Protein AF-A0A4R5LKB2-F1 (afdb_monomer_lite)

Organism: NCBI:txid2546446

Radius of gyration: 21.68 Å; chains: 1; bounding box: 57×53×70 Å

pLDDT: mean 72.63, std 25.46, range [22.67, 97.81]

Sequence (206 aa):
MPPITDRHLSRATGSRMFGGTKRGSWRVPGSDQRGAGSVVPLFFGNAILADEPAFAETYLGSHPLAKAFLTAHKPFPRSDASLPYFGVDTFSFIDSRGDVTYARYQILPVGGEHYFADADAAKKSPDYLQSEIRQRVSHTPVRFRLVLQIAQPGDKLDDPSVALSSALRTVELGTIAITKAVADNEAAQRRLLFLPNANSPSRWRA

Secondary structure (DSSP, 8-state):
-----------------------------EESS-SSS------S-THHHHH-HHHHHHHHHH-HHHHHHHSS--PPBS-GGG--EEE-S-EEEE-TT--EEEEEEEEEETT---B--HHHHTTS-TTHHHHHHHHHHHHS-EEEEEEEEEPPTT--SS-TTSPPS-SS-EEEEEEEEE----S-HHHHHHH----TT-PPP-----

Foldseek 3Di:
DDDDDDDDDDDDDDDDDDDDDDDDDDFFDWDLDALPAFDDPPPDDPVVCVVCVVCVVVVCVVCVRVVRRVPPDDFAFPEPLQGKIWGLAWDWDQDPVRDIWIWIKIWHWPVHHGGDDPVVVVVADPCRRVVVHQVVLQVDKRKTWIKIDTADPPDDRPGSRHHRPDPPRMDTPGMDIDNHDDPDPPVVVVVDDHDNPSDDPPPPPD

Structure (mmCIF, N/CA/C/O backbone):
data_AF-A0A4R5LKB2-F1
#
_entry.id   AF-A0A4R5LKB2-F1
#
loop_
_atom_site.group_PDB
_atom_site.id
_atom_site.type_symbol
_atom_site.label_atom_id
_atom_site.label_alt_id
_atom_site.label_comp_id
_atom_site.label_asym_id
_atom_site.label_entity_id
_atom_site.label_seq_id
_atom_site.pdbx_PDB_ins_code
_atom_site.Cartn_x
_atom_site.Cartn_y
_atom_site.Cartn_z
_atom_site.occupancy
_atom_site.B_iso_or_equiv
_atom_site.auth_seq_id
_atom_site.auth_comp_id
_atom_site.auth_asym_id
_atom_site.auth_atom_id
_atom_site.pdbx_PDB_model_num
ATOM 1 N N . MET A 1 1 ? -28.062 -18.678 46.452 1.00 23.50 1 MET A N 1
ATOM 2 C CA . MET A 1 1 ? -26.713 -19.213 46.169 1.00 23.50 1 MET A CA 1
ATOM 3 C C . MET A 1 1 ? -26.788 -20.075 44.905 1.00 23.50 1 MET A C 1
ATOM 5 O O . MET A 1 1 ? -27.712 -20.877 44.840 1.00 23.50 1 MET A O 1
ATOM 9 N N . PRO A 1 2 ? -25.918 -19.828 43.903 1.00 45.06 2 PRO A N 1
ATOM 10 C CA . PRO A 1 2 ? -25.815 -20.528 42.595 1.00 45.06 2 PRO A CA 1
ATOM 11 C C . PRO A 1 2 ? -24.964 -21.829 42.753 1.00 45.06 2 PRO A C 1
ATOM 13 O O . PRO A 1 2 ? -24.762 -22.168 43.923 1.00 45.06 2 PRO A O 1
ATOM 16 N N . PRO A 1 3 ? -24.394 -22.544 41.730 1.00 35.94 3 PRO A N 1
ATOM 17 C CA . PRO A 1 3 ? -24.259 -22.331 40.254 1.00 35.94 3 PRO A CA 1
ATOM 18 C C . PRO A 1 3 ? -24.535 -23.588 39.356 1.00 35.94 3 PRO A C 1
ATOM 20 O O . PRO A 1 3 ? -24.756 -24.671 39.880 1.00 35.94 3 PRO A O 1
ATOM 23 N N . ILE A 1 4 ? -24.804 -23.501 38.033 1.00 29.05 4 ILE A N 1
ATOM 24 C CA . ILE A 1 4 ? -23.994 -23.302 36.781 1.00 29.05 4 ILE A CA 1
ATOM 25 C C . ILE A 1 4 ? -23.022 -24.444 36.401 1.00 29.05 4 ILE A C 1
ATOM 27 O O . ILE A 1 4 ? -22.104 -24.734 37.159 1.00 29.05 4 ILE A O 1
ATOM 31 N N . THR A 1 5 ? -23.182 -24.994 35.178 1.00 28.30 5 THR A N 1
ATOM 32 C CA . THR A 1 5 ? -22.187 -25.265 34.085 1.00 28.30 5 THR A CA 1
ATOM 33 C C . THR A 1 5 ? -22.815 -26.253 33.078 1.00 28.30 5 THR A C 1
ATOM 35 O O . THR A 1 5 ? -23.646 -27.059 33.472 1.00 28.30 5 THR A O 1
ATOM 38 N N . ASP A 1 6 ? -22.549 -26.322 31.774 1.00 26.47 6 ASP A N 1
ATOM 39 C CA . ASP A 1 6 ? -21.903 -25.507 30.737 1.00 26.47 6 ASP A CA 1
ATOM 40 C C . ASP A 1 6 ? -22.394 -26.120 29.394 1.00 26.47 6 ASP A C 1
ATOM 42 O O . ASP A 1 6 ? -22.643 -27.328 29.325 1.00 26.47 6 ASP A O 1
ATOM 46 N N . ARG A 1 7 ? -22.605 -25.326 28.337 1.00 25.67 7 ARG A N 1
ATOM 47 C CA . ARG A 1 7 ? -23.166 -25.793 27.051 1.00 25.67 7 ARG A CA 1
ATOM 48 C C . ARG A 1 7 ? -22.130 -25.583 25.949 1.00 25.67 7 ARG A C 1
ATOM 50 O O . ARG A 1 7 ? -22.005 -24.493 25.398 1.00 25.67 7 ARG A O 1
ATOM 57 N N . HIS A 1 8 ? -21.420 -26.653 25.601 1.00 25.45 8 HIS A N 1
ATOM 58 C CA . HIS A 1 8 ? -20.526 -26.678 24.448 1.00 25.45 8 HIS A CA 1
ATOM 59 C C . HIS A 1 8 ? -21.305 -26.649 23.123 1.00 25.45 8 HIS A C 1
ATOM 61 O O . HIS A 1 8 ? -22.187 -27.467 22.860 1.00 25.45 8 HIS A O 1
ATOM 67 N N . LEU A 1 9 ? -20.918 -25.687 22.287 1.00 25.53 9 LEU A N 1
ATOM 68 C CA . LEU A 1 9 ? -21.281 -25.504 20.886 1.00 25.53 9 LEU A CA 1
ATOM 69 C C . LEU A 1 9 ? -20.637 -26.579 19.996 1.00 25.53 9 LEU A C 1
ATOM 71 O O . LEU A 1 9 ? -19.430 -26.804 20.068 1.00 25.53 9 LEU A O 1
ATOM 75 N N . SER A 1 10 ? -21.414 -27.169 19.084 1.00 22.67 10 SER A N 1
ATOM 76 C CA . SER A 1 10 ? -20.888 -27.816 17.877 1.00 22.67 10 SER A CA 1
ATOM 77 C C . SER A 1 10 ? -21.911 -27.791 16.735 1.00 22.67 10 SER A C 1
ATOM 79 O O . SER A 1 10 ? -23.066 -28.160 16.924 1.00 22.67 10 SER A O 1
ATOM 81 N N . ARG A 1 11 ? -21.411 -27.411 15.549 1.00 23.38 11 ARG A N 1
ATOM 82 C CA . ARG A 1 11 ? -21.939 -27.607 14.180 1.00 23.38 11 ARG A CA 1
ATOM 83 C C . ARG A 1 11 ? -23.208 -26.867 13.721 1.00 23.38 11 ARG A C 1
ATOM 85 O O . ARG A 1 11 ? -24.324 -27.247 14.038 1.00 23.38 11 ARG A O 1
ATOM 92 N N . ALA A 1 12 ? -23.000 -25.973 12.751 1.00 24.41 12 ALA A N 1
ATOM 93 C CA . ALA A 1 12 ? -23.767 -25.880 11.498 1.00 24.41 12 ALA A CA 1
ATOM 94 C C . ALA A 1 12 ? -22.862 -25.161 10.471 1.00 24.41 12 ALA A C 1
ATOM 96 O O . ALA A 1 12 ? -22.433 -24.040 10.710 1.00 24.41 12 ALA A O 1
ATOM 97 N N . THR A 1 13 ? -22.243 -25.851 9.512 1.00 23.73 13 THR A N 1
ATOM 98 C CA . THR A 1 13 ? -22.765 -26.249 8.188 1.00 23.73 13 THR A CA 1
ATOM 99 C C . THR A 1 13 ? -23.248 -25.071 7.332 1.00 23.73 13 THR A C 1
ATOM 101 O O . THR A 1 13 ? -24.282 -24.475 7.601 1.00 23.73 13 THR A O 1
ATOM 104 N N . GLY A 1 14 ? -22.458 -24.804 6.284 1.00 25.80 14 GLY A N 1
ATOM 105 C CA . GLY A 1 14 ? -22.727 -24.092 5.030 1.00 25.80 14 GLY A CA 1
ATOM 106 C C . GLY A 1 14 ? -23.989 -23.239 4.885 1.00 25.80 14 GLY A C 1
ATOM 107 O O . GLY A 1 14 ? -25.105 -23.746 4.853 1.00 25.80 14 GLY A O 1
ATOM 108 N N . SER A 1 15 ? -23.791 -21.957 4.579 1.00 25.56 15 SER A N 1
ATOM 109 C CA . SER A 1 15 ? -24.786 -21.161 3.860 1.00 25.56 15 SER A CA 1
ATOM 110 C C . SER A 1 15 ? -24.137 -20.395 2.714 1.00 25.56 15 SER A C 1
ATOM 112 O O . SER A 1 15 ? -23.317 -19.498 2.883 1.00 25.56 15 SER A O 1
ATOM 114 N N . ARG A 1 16 ? -24.521 -20.830 1.517 1.00 25.66 16 ARG A N 1
ATOM 115 C CA . ARG A 1 16 ? -24.311 -20.206 0.217 1.00 25.66 16 ARG A CA 1
ATOM 116 C C . ARG A 1 16 ? -25.184 -18.945 0.170 1.00 25.66 16 ARG A C 1
ATOM 118 O O . ARG A 1 16 ? -26.396 -19.078 0.077 1.00 25.66 16 ARG A O 1
ATOM 125 N N . MET A 1 17 ? -24.602 -17.747 0.212 1.00 22.84 17 MET A N 1
ATOM 126 C CA . MET A 1 17 ? -25.328 -16.495 -0.056 1.00 22.84 17 MET A CA 1
ATOM 127 C C . MET A 1 17 ? -24.443 -15.487 -0.794 1.00 22.84 17 MET A C 1
ATOM 129 O O . MET A 1 17 ? -23.858 -14.598 -0.196 1.00 22.84 17 MET A O 1
ATOM 133 N N . PHE A 1 18 ? -24.368 -15.624 -2.119 1.00 26.00 18 PHE A N 1
ATOM 134 C CA . PHE A 1 18 ? -23.995 -14.529 -3.018 1.00 26.00 18 PHE A CA 1
ATOM 135 C C . PHE A 1 18 ? -24.846 -14.633 -4.287 1.00 26.00 18 PHE A C 1
ATOM 137 O O . PHE A 1 18 ? -24.472 -15.268 -5.268 1.00 26.00 18 PHE A O 1
ATOM 144 N N . GLY A 1 19 ? -26.034 -14.033 -4.234 1.00 24.58 19 GLY A N 1
ATOM 145 C CA . GLY A 1 19 ? -26.892 -13.775 -5.385 1.00 24.58 19 GLY A CA 1
ATOM 146 C C . GLY A 1 19 ? -27.328 -12.317 -5.330 1.00 24.58 19 GLY A C 1
ATOM 147 O O . GLY A 1 19 ? -28.193 -11.966 -4.539 1.00 24.58 19 GLY A O 1
ATOM 148 N N . GLY A 1 20 ? -26.684 -11.456 -6.119 1.00 23.72 20 GLY A N 1
ATOM 149 C CA . GLY A 1 20 ? -26.976 -10.023 -6.131 1.00 23.72 20 GLY A CA 1
ATOM 150 C C . GLY A 1 20 ? -26.013 -9.240 -7.016 1.00 23.72 20 GLY A C 1
ATOM 151 O O . GLY A 1 20 ? -25.037 -8.665 -6.547 1.00 23.72 20 GLY A O 1
ATOM 152 N N . THR A 1 21 ? -26.271 -9.222 -8.322 1.00 29.09 21 THR A N 1
ATOM 153 C CA . THR A 1 21 ? -25.485 -8.468 -9.304 1.00 29.09 21 THR A CA 1
ATOM 154 C C . THR A 1 21 ? -25.940 -7.006 -9.328 1.00 29.09 21 THR A C 1
ATOM 156 O O . THR A 1 21 ? -26.766 -6.617 -10.149 1.00 29.09 21 THR A O 1
ATOM 159 N N . LYS A 1 22 ? -25.395 -6.161 -8.446 1.00 25.02 22 LYS A N 1
ATOM 160 C CA . LYS A 1 22 ? -25.391 -4.700 -8.649 1.00 25.02 22 LYS A CA 1
ATOM 161 C C . LYS A 1 22 ? -23.988 -4.153 -8.402 1.00 25.02 22 LYS A C 1
ATOM 163 O O . LYS A 1 22 ? -23.529 -4.052 -7.272 1.00 25.02 22 LYS A O 1
ATOM 168 N N . ARG A 1 23 ? -23.293 -3.834 -9.499 1.00 30.88 23 ARG A N 1
ATOM 169 C CA . ARG A 1 23 ? -21.951 -3.239 -9.501 1.00 30.88 23 ARG A CA 1
ATOM 170 C C . ARG A 1 23 ? -22.049 -1.752 -9.154 1.00 30.88 23 ARG A C 1
ATOM 172 O O . ARG A 1 23 ? -22.320 -0.940 -10.030 1.00 30.88 23 ARG A O 1
ATOM 179 N N . GLY A 1 24 ? -21.834 -1.408 -7.888 1.00 33.53 24 GLY A N 1
ATOM 180 C CA . GLY A 1 24 ? -21.361 -0.074 -7.508 1.00 33.53 24 GLY A CA 1
ATOM 181 C C . GLY A 1 24 ? -19.839 -0.014 -7.661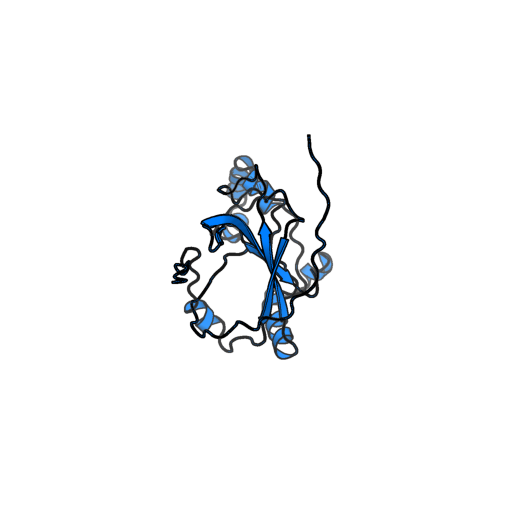 1.00 33.53 24 GLY A C 1
ATOM 182 O O . GLY A 1 24 ? -19.160 -1.002 -7.384 1.00 33.53 24 GLY A O 1
ATOM 183 N N . SER A 1 25 ? -19.288 1.108 -8.129 1.00 35.62 25 SER A N 1
ATOM 184 C CA . SER A 1 25 ? -17.835 1.310 -8.147 1.00 35.62 25 SER A CA 1
ATOM 185 C C . SER A 1 25 ? -17.367 1.745 -6.760 1.00 35.62 25 SER A C 1
ATOM 187 O O . SER A 1 25 ? -17.737 2.828 -6.313 1.00 35.62 25 SER A O 1
ATOM 189 N N . TRP A 1 26 ? -16.561 0.918 -6.100 1.00 35.44 26 TRP A N 1
ATOM 190 C CA . TRP A 1 26 ? -15.880 1.252 -4.847 1.00 35.44 26 TRP A CA 1
ATOM 191 C C . TRP A 1 26 ? -14.415 1.590 -5.136 1.00 35.44 26 TRP A C 1
ATOM 193 O O . TRP A 1 26 ? -13.798 0.975 -6.009 1.00 35.44 26 TRP A O 1
ATOM 203 N N . ARG A 1 27 ? -13.870 2.594 -4.447 1.00 49.03 27 ARG A N 1
ATOM 204 C CA . ARG A 1 27 ? -12.538 3.156 -4.700 1.00 49.03 27 ARG A CA 1
ATOM 205 C C . ARG A 1 27 ? -11.845 3.413 -3.361 1.00 49.03 27 ARG A C 1
ATOM 207 O O . ARG A 1 27 ? -12.408 4.110 -2.531 1.00 49.03 27 ARG A O 1
ATOM 214 N N . VAL A 1 28 ? -10.652 2.853 -3.152 1.00 40.44 28 VAL A N 1
ATOM 215 C CA . VAL A 1 28 ? -9.862 3.027 -1.917 1.00 40.44 28 VAL A CA 1
ATOM 216 C C . VAL A 1 28 ? -8.538 3.712 -2.265 1.00 40.44 28 VAL A C 1
ATOM 218 O O . VAL A 1 28 ? -7.766 3.121 -3.023 1.00 40.44 28 VAL A O 1
ATOM 221 N N . PRO A 1 29 ? -8.293 4.966 -1.830 1.00 45.97 29 PRO A N 1
ATOM 222 C CA . PRO A 1 29 ? -7.002 5.611 -2.045 1.00 45.97 29 PRO A CA 1
ATOM 223 C C . PRO A 1 29 ? -5.960 4.854 -1.229 1.00 45.97 29 PRO A C 1
ATOM 225 O O . PRO A 1 29 ? -6.218 4.523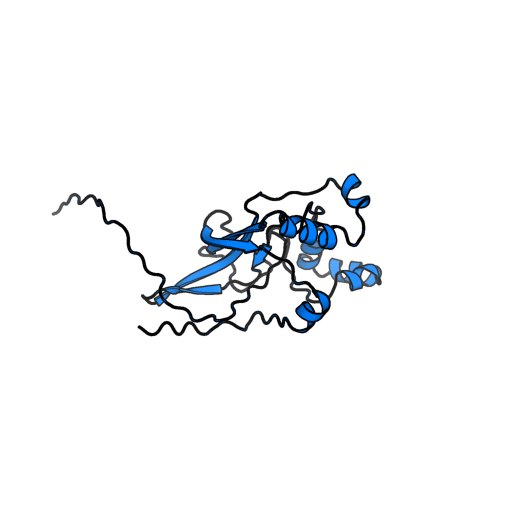 -0.072 1.00 45.97 29 PRO A O 1
ATOM 228 N N . GLY A 1 30 ? -4.803 4.564 -1.817 1.00 39.38 30 GLY A N 1
ATOM 229 C CA . GLY A 1 30 ? -3.748 3.834 -1.127 1.00 39.38 30 GLY A CA 1
ATOM 230 C C . GLY A 1 30 ? -2.361 4.356 -1.465 1.00 39.38 30 GLY A C 1
ATOM 231 O O . GLY A 1 30 ? -2.129 4.820 -2.579 1.00 39.38 30 GLY A O 1
ATOM 232 N N . SER A 1 31 ? -1.452 4.280 -0.499 1.00 48.97 31 SER A N 1
ATOM 233 C CA . SER A 1 31 ? -0.014 4.490 -0.681 1.00 48.97 31 SER A CA 1
ATOM 234 C C . SER A 1 31 ? 0.712 3.151 -0.609 1.00 48.97 31 SER A C 1
ATOM 236 O O . SER A 1 31 ? 0.225 2.221 0.021 1.00 48.97 31 SER A O 1
ATOM 238 N N . ASP A 1 32 ? 1.889 3.031 -1.211 1.00 52.56 32 ASP A N 1
ATOM 239 C CA . ASP A 1 32 ? 2.736 1.842 -1.047 1.00 52.56 32 ASP A CA 1
ATOM 240 C C . ASP A 1 32 ? 3.519 1.830 0.287 1.00 52.56 32 ASP A C 1
ATOM 242 O O . ASP A 1 32 ? 4.267 0.902 0.588 1.00 52.56 32 ASP A O 1
ATOM 246 N N . GLN A 1 33 ? 3.331 2.858 1.120 1.00 49.78 33 GLN A N 1
ATOM 247 C CA . GLN A 1 33 ? 4.071 3.071 2.360 1.00 49.78 33 GLN A CA 1
ATOM 248 C C . GLN A 1 33 ? 3.287 2.552 3.570 1.00 49.78 33 GLN A C 1
ATOM 250 O O . GLN A 1 33 ? 2.174 2.999 3.854 1.00 49.78 33 GLN A O 1
ATOM 255 N N . ARG A 1 34 ? 3.897 1.644 4.339 1.00 51.53 34 ARG A N 1
ATOM 256 C CA . ARG A 1 34 ? 3.394 1.235 5.659 1.00 51.53 34 ARG A CA 1
ATOM 257 C C . ARG A 1 34 ? 3.613 2.398 6.628 1.00 51.53 34 ARG A C 1
ATOM 259 O O . ARG A 1 34 ? 4.709 2.939 6.668 1.00 51.53 34 ARG A O 1
ATOM 266 N N . GLY A 1 35 ? 2.610 2.757 7.430 1.00 49.28 35 GLY A N 1
ATOM 267 C CA . GLY A 1 35 ? 2.585 3.975 8.263 1.00 49.28 35 GLY A CA 1
ATOM 268 C C . GLY A 1 35 ? 3.649 4.149 9.369 1.00 49.28 35 GLY A C 1
ATOM 269 O O . GLY A 1 35 ? 3.432 4.918 10.299 1.00 49.28 35 GLY A O 1
ATOM 270 N N . ALA A 1 36 ? 4.808 3.499 9.305 1.00 31.97 36 ALA A N 1
ATOM 271 C CA . ALA A 1 36 ? 5.963 3.846 10.127 1.00 31.97 36 ALA A CA 1
ATOM 272 C C . ALA A 1 36 ? 6.779 4.945 9.422 1.00 31.97 36 ALA A C 1
ATOM 274 O O . ALA A 1 36 ? 7.829 4.687 8.842 1.00 31.97 36 ALA A O 1
ATOM 275 N N . GLY A 1 37 ? 6.241 6.166 9.447 1.00 31.98 37 GLY A N 1
ATOM 276 C CA . GLY A 1 37 ? 6.837 7.348 8.826 1.00 31.98 37 GLY A CA 1
ATOM 277 C C . GLY A 1 37 ? 5.803 8.131 8.031 1.00 31.98 37 GLY A C 1
ATOM 278 O O . GLY A 1 37 ? 5.818 8.081 6.815 1.00 31.98 37 GLY A O 1
ATOM 279 N N . SER A 1 38 ? 4.904 8.822 8.736 1.00 34.91 38 SER A N 1
ATOM 280 C CA . SER A 1 38 ? 4.152 9.993 8.268 1.00 34.91 38 SER A CA 1
ATOM 281 C C . SER A 1 38 ? 3.499 9.908 6.883 1.00 34.91 38 SER A C 1
ATOM 283 O O . SER A 1 38 ? 4.104 10.292 5.897 1.00 34.91 38 SER A O 1
ATOM 285 N N . VAL A 1 39 ? 2.214 9.574 6.770 1.00 35.19 39 VAL A N 1
ATOM 286 C CA . VAL A 1 39 ? 1.484 9.959 5.549 1.00 35.19 39 VAL A CA 1
ATOM 287 C C . VAL A 1 39 ? 1.169 11.450 5.635 1.00 35.19 39 VAL A C 1
ATOM 289 O O . VAL A 1 39 ? 0.232 11.857 6.315 1.00 35.19 39 VAL A O 1
ATOM 292 N N . VAL A 1 40 ? 1.956 12.281 4.956 1.00 28.53 40 VAL A N 1
ATOM 293 C CA . VAL A 1 40 ? 1.462 13.594 4.537 1.00 28.53 40 VAL A CA 1
ATOM 294 C C . VAL A 1 40 ? 0.716 13.359 3.225 1.00 28.53 40 VAL A C 1
ATOM 296 O O . VAL A 1 40 ? 1.327 12.834 2.291 1.00 28.53 40 VAL A O 1
ATOM 299 N N . PRO A 1 41 ? -0.571 13.723 3.094 1.00 30.31 41 PRO A N 1
ATOM 300 C CA . PRO A 1 41 ? -1.230 13.748 1.800 1.00 30.31 41 PRO A CA 1
ATOM 301 C C . PRO A 1 41 ? -0.692 14.953 1.019 1.00 30.31 41 PRO A C 1
ATOM 303 O O . PRO A 1 41 ? -1.372 15.957 0.837 1.00 30.31 41 PRO A O 1
ATOM 306 N N . LEU A 1 42 ? 0.558 14.883 0.562 1.00 28.27 42 LEU A N 1
ATOM 307 C CA . LEU A 1 42 ? 1.025 15.748 -0.509 1.00 28.27 42 LEU A CA 1
ATOM 308 C C . LEU A 1 42 ? 0.528 15.127 -1.812 1.00 28.27 42 LEU A C 1
ATOM 310 O O . LEU A 1 42 ? 1.209 14.342 -2.461 1.00 28.27 42 LEU A O 1
ATOM 314 N N . PHE A 1 43 ? -0.677 15.527 -2.215 1.00 30.59 43 PHE A N 1
ATOM 315 C CA . PHE A 1 43 ? -1.166 15.401 -3.593 1.00 30.59 43 PHE A CA 1
ATOM 316 C C . PHE A 1 43 ? -0.387 16.300 -4.586 1.00 30.59 43 PHE A C 1
ATOM 318 O O . PHE A 1 43 ? -0.859 16.575 -5.684 1.00 30.59 43 PHE A O 1
ATOM 325 N N . PHE A 1 44 ? 0.824 16.736 -4.232 1.00 25.77 44 PHE A N 1
ATOM 326 C CA . PHE A 1 44 ? 1.723 17.520 -5.069 1.00 25.77 44 PHE A CA 1
ATOM 327 C C . PHE A 1 44 ? 3.108 16.874 -5.063 1.00 25.77 44 PHE A C 1
ATOM 329 O O . PHE A 1 44 ? 3.604 16.429 -4.031 1.00 25.77 44 PHE A O 1
ATOM 336 N N . GLY A 1 45 ? 3.666 16.739 -6.263 1.00 30.89 45 GLY A N 1
ATOM 337 C CA . GLY A 1 45 ? 4.693 15.766 -6.602 1.00 30.89 45 GLY A CA 1
ATOM 338 C C . GLY A 1 45 ? 6.021 15.899 -5.860 1.00 30.89 45 GLY A C 1
ATOM 339 O O . GLY A 1 45 ? 6.503 16.996 -5.590 1.00 30.89 45 GLY A O 1
ATOM 340 N N . ASN A 1 46 ? 6.686 14.750 -5.709 1.00 37.91 46 ASN A N 1
ATOM 341 C CA . ASN A 1 46 ? 8.124 14.640 -5.431 1.00 37.91 46 ASN A CA 1
ATOM 342 C C . ASN A 1 46 ? 9.000 15.501 -6.372 1.00 37.91 46 ASN A C 1
ATOM 344 O O . ASN A 1 46 ? 10.150 15.767 -6.045 1.00 37.91 46 ASN A O 1
ATOM 348 N N . ALA A 1 47 ? 8.469 15.942 -7.518 1.00 40.16 47 ALA A N 1
ATOM 349 C CA . ALA A 1 47 ? 9.159 16.802 -8.475 1.00 40.16 47 ALA A CA 1
ATOM 350 C C . ALA A 1 47 ? 9.443 18.222 -7.941 1.00 40.16 47 ALA A C 1
ATOM 352 O O . ALA A 1 47 ? 10.492 18.770 -8.246 1.00 40.16 47 ALA A O 1
ATOM 353 N N . ILE A 1 48 ? 8.581 18.798 -7.087 1.00 39.12 48 ILE A N 1
ATOM 354 C CA . ILE A 1 48 ? 8.767 20.188 -6.611 1.00 39.12 48 ILE A CA 1
ATOM 355 C C . ILE A 1 48 ? 10.000 20.316 -5.699 1.00 39.12 48 ILE A C 1
ATOM 357 O O . ILE A 1 48 ? 10.671 21.341 -5.699 1.00 39.12 48 ILE A O 1
ATOM 361 N N . LEU A 1 49 ? 10.328 19.270 -4.933 1.00 44.19 49 LEU A N 1
ATOM 362 C CA . LEU A 1 49 ? 11.469 19.293 -4.008 1.00 44.19 49 LEU A CA 1
ATOM 363 C C . LEU A 1 49 ? 12.817 19.055 -4.704 1.00 44.19 49 LEU A C 1
ATOM 365 O O . LEU A 1 49 ? 13.847 19.430 -4.152 1.00 44.19 49 LEU A O 1
ATOM 369 N N . ALA A 1 50 ? 12.817 18.419 -5.879 1.00 50.12 50 ALA A N 1
ATOM 370 C CA . ALA A 1 50 ? 14.032 18.156 -6.648 1.00 50.12 50 ALA A CA 1
ATOM 371 C C . ALA A 1 50 ? 14.517 19.402 -7.407 1.00 50.12 50 ALA A C 1
ATOM 373 O O . ALA A 1 50 ? 15.724 19.594 -7.543 1.00 50.12 50 ALA A O 1
ATOM 374 N N . ASP A 1 51 ? 13.584 20.251 -7.844 1.00 57.16 51 ASP A N 1
ATOM 375 C CA . ASP A 1 51 ? 13.888 21.451 -8.629 1.00 57.16 51 ASP A CA 1
ATOM 376 C C . ASP A 1 51 ? 14.249 22.670 -7.750 1.00 57.16 51 ASP A C 1
ATOM 378 O O . ASP A 1 51 ? 14.901 23.592 -8.230 1.00 57.16 51 ASP A O 1
ATOM 382 N N . GLU A 1 52 ? 13.892 22.665 -6.455 1.00 62.88 52 GLU A N 1
ATOM 383 C CA . GLU A 1 52 ? 14.106 23.789 -5.521 1.00 62.88 52 GLU A CA 1
ATOM 384 C C . GLU A 1 52 ? 14.665 23.328 -4.150 1.00 62.88 52 GLU A C 1
ATOM 386 O O . GLU A 1 52 ? 13.957 23.325 -3.132 1.00 62.88 52 GLU A O 1
ATOM 391 N N . PRO A 1 53 ? 15.954 22.940 -4.071 1.00 66.25 53 PRO A N 1
ATOM 392 C CA . PRO A 1 53 ? 16.544 22.325 -2.875 1.00 66.25 53 PRO A CA 1
ATOM 393 C C . PRO A 1 53 ? 16.517 23.233 -1.631 1.00 66.25 53 PRO A C 1
ATOM 395 O O . PRO A 1 53 ? 16.314 22.751 -0.517 1.00 66.25 53 PRO A O 1
ATOM 398 N N . ALA A 1 54 ? 16.632 24.555 -1.802 1.00 69.12 54 ALA A N 1
ATOM 399 C CA . ALA A 1 54 ? 16.571 25.514 -0.693 1.00 69.12 54 ALA A CA 1
ATOM 400 C C . ALA A 1 54 ? 15.165 25.615 -0.063 1.00 69.12 54 ALA A C 1
ATOM 402 O O . ALA A 1 54 ? 15.020 25.765 1.157 1.00 69.12 54 ALA A O 1
ATOM 403 N N . PHE A 1 55 ? 14.115 25.498 -0.884 1.00 69.62 55 PHE A N 1
ATOM 404 C CA . PHE A 1 55 ? 12.737 25.427 -0.402 1.00 69.62 55 PHE A CA 1
ATOM 405 C C . PHE A 1 55 ? 12.493 24.107 0.334 1.00 69.62 55 PHE A C 1
ATOM 407 O O . PHE A 1 55 ? 11.909 24.109 1.420 1.00 69.62 55 PHE A O 1
ATOM 414 N N . ALA A 1 56 ? 13.002 22.997 -0.210 1.00 71.06 56 ALA A N 1
ATOM 415 C CA . ALA A 1 56 ? 12.904 21.688 0.420 1.00 71.06 56 ALA A CA 1
ATOM 416 C C . ALA A 1 56 ? 13.542 21.671 1.820 1.00 71.06 56 ALA A C 1
ATOM 418 O O . ALA A 1 56 ? 12.905 21.227 2.774 1.00 71.06 56 ALA A O 1
ATOM 419 N N . GLU A 1 57 ? 14.754 22.207 1.983 1.00 73.50 57 GLU A N 1
ATOM 420 C CA . GLU A 1 57 ? 15.432 22.263 3.286 1.00 73.50 57 GLU A CA 1
ATOM 421 C C . GLU A 1 57 ? 14.676 23.117 4.314 1.00 73.50 57 GLU A C 1
ATOM 423 O O . GLU A 1 57 ? 14.448 22.677 5.445 1.00 73.50 57 GLU A O 1
ATOM 428 N N . THR A 1 58 ? 14.220 24.307 3.914 1.00 81.38 58 THR A N 1
ATOM 429 C CA . THR A 1 58 ? 13.465 25.222 4.789 1.00 81.38 58 THR A CA 1
ATOM 430 C C . THR A 1 58 ? 12.123 24.615 5.215 1.00 81.38 58 THR A C 1
ATOM 432 O O . THR A 1 58 ? 11.737 24.666 6.390 1.00 81.38 58 THR A O 1
ATOM 435 N N . TYR A 1 59 ? 11.414 23.990 4.274 1.00 79.75 59 TYR A N 1
ATOM 436 C CA . TYR A 1 59 ? 10.144 23.320 4.536 1.00 79.75 59 TYR A CA 1
ATOM 437 C C . TYR A 1 59 ? 10.333 22.122 5.474 1.00 79.75 59 TYR A C 1
ATOM 439 O O . TYR A 1 59 ? 9.638 22.006 6.485 1.00 79.75 59 TYR A O 1
ATOM 447 N N . LEU A 1 60 ? 11.327 21.267 5.215 1.00 82.31 60 LEU A N 1
ATOM 448 C CA . LEU A 1 60 ? 11.600 20.097 6.052 1.00 82.31 60 LEU A CA 1
ATOM 449 C C . LEU A 1 60 ? 12.127 20.461 7.447 1.00 82.31 60 LEU A C 1
ATOM 451 O O . LEU A 1 60 ? 11.895 19.708 8.394 1.00 82.31 60 LEU A O 1
ATOM 455 N N . GLY A 1 61 ? 12.799 21.606 7.599 1.00 82.12 61 GLY A N 1
ATOM 456 C CA . GLY A 1 61 ? 13.236 22.124 8.898 1.00 82.12 61 GLY A CA 1
ATOM 457 C C . GLY A 1 61 ? 12.079 22.503 9.830 1.00 82.12 61 GLY A C 1
ATOM 458 O O . GLY A 1 61 ? 12.206 22.373 11.045 1.00 82.12 61 GLY A O 1
ATOM 459 N N . SER A 1 62 ? 10.938 22.912 9.269 1.00 84.62 62 SER A N 1
ATOM 460 C CA . SER A 1 62 ? 9.742 23.333 10.016 1.00 84.62 62 SER A CA 1
ATOM 461 C C . SER A 1 62 ? 8.630 22.272 10.076 1.00 84.62 62 SER A C 1
ATOM 463 O O . SER A 1 62 ? 7.709 22.408 10.879 1.00 84.62 62 SER A O 1
ATOM 465 N N . HIS A 1 63 ? 8.722 21.192 9.288 1.00 83.44 63 HIS A N 1
ATOM 466 C CA . HIS A 1 63 ? 7.691 20.149 9.178 1.00 83.44 63 HIS A CA 1
ATOM 467 C C . HIS A 1 63 ? 8.257 18.755 9.515 1.00 83.44 63 HIS A C 1
ATOM 469 O O . HIS A 1 63 ? 8.551 17.965 8.611 1.00 83.44 63 HIS A O 1
ATOM 475 N N . PRO A 1 64 ? 8.389 18.396 10.808 1.00 83.19 64 PRO A N 1
ATOM 476 C CA . PRO A 1 64 ? 9.037 17.149 11.228 1.00 83.19 64 PRO A CA 1
ATOM 477 C C . PRO A 1 64 ? 8.333 15.8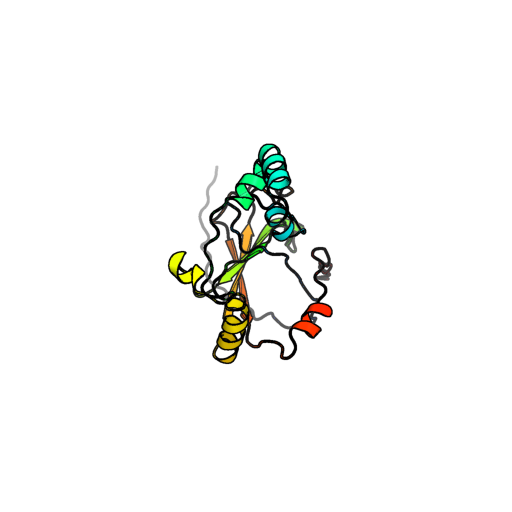87 10.707 1.00 83.19 64 PRO A C 1
ATOM 479 O O . PRO A 1 64 ? 9.000 14.907 10.376 1.00 83.19 64 PRO A O 1
ATOM 482 N N . LEU A 1 65 ? 7.002 15.917 10.567 1.00 76.81 65 LEU A N 1
ATOM 483 C CA . LEU A 1 65 ? 6.247 14.809 9.975 1.00 76.81 65 LEU A CA 1
ATOM 484 C C . LEU A 1 65 ? 6.574 14.635 8.487 1.00 76.81 65 LEU A C 1
ATOM 486 O O . LEU A 1 65 ? 6.876 13.521 8.063 1.00 76.81 65 LEU A O 1
ATOM 490 N N . ALA A 1 66 ? 6.592 15.723 7.712 1.00 77.69 66 ALA A N 1
ATOM 491 C CA . ALA A 1 66 ? 6.968 15.675 6.300 1.00 77.69 66 ALA A CA 1
ATOM 492 C C . ALA A 1 66 ? 8.413 15.198 6.119 1.00 77.69 66 ALA A C 1
ATOM 494 O O . ALA A 1 66 ? 8.682 14.372 5.249 1.00 77.69 66 ALA A O 1
ATOM 495 N N . LYS A 1 67 ? 9.327 15.646 6.987 1.00 81.06 67 LYS A N 1
ATOM 496 C CA . LYS A 1 67 ? 10.717 15.184 6.998 1.00 81.06 67 LYS A CA 1
ATOM 497 C C . LYS A 1 67 ? 10.795 13.674 7.185 1.00 81.06 67 LYS A C 1
ATOM 499 O O . LYS A 1 67 ? 11.383 13.004 6.345 1.00 81.06 67 LYS A O 1
ATOM 504 N N . ALA A 1 68 ? 10.143 13.138 8.219 1.00 78.25 68 ALA A N 1
ATOM 505 C CA . ALA A 1 68 ? 10.131 11.699 8.474 1.00 78.25 68 ALA A CA 1
ATOM 506 C C . ALA A 1 68 ? 9.580 10.889 7.283 1.00 78.25 68 ALA A C 1
ATOM 508 O O . ALA A 1 68 ? 10.135 9.842 6.965 1.00 78.25 68 ALA A O 1
ATOM 509 N N . PHE A 1 69 ? 8.548 11.386 6.587 1.00 75.00 69 PHE A N 1
ATOM 510 C CA . PHE A 1 69 ? 8.015 10.737 5.381 1.00 75.00 69 PHE A CA 1
ATOM 511 C C . PHE A 1 69 ? 8.993 10.749 4.207 1.00 75.00 69 PHE A C 1
ATOM 513 O O . PHE A 1 69 ? 9.174 9.759 3.495 1.00 75.00 69 PHE A O 1
ATOM 520 N N . LEU A 1 70 ? 9.570 11.918 3.934 1.00 79.44 70 LEU A N 1
ATOM 521 C CA . LEU A 1 70 ? 10.350 12.153 2.728 1.00 79.44 70 LEU A CA 1
ATOM 522 C C . LEU A 1 70 ? 11.724 11.492 2.816 1.00 79.44 70 LEU A C 1
ATOM 524 O O . LEU A 1 70 ? 12.206 11.005 1.799 1.00 79.44 70 LEU A O 1
ATOM 528 N N . THR A 1 71 ? 12.296 11.387 4.019 1.00 79.75 71 THR A N 1
ATOM 529 C CA . THR A 1 71 ? 13.596 10.741 4.253 1.00 79.75 71 THR A CA 1
ATOM 530 C C . THR A 1 71 ? 13.499 9.259 4.613 1.00 79.75 71 THR A C 1
ATOM 532 O O . THR A 1 71 ? 14.531 8.624 4.821 1.00 79.75 71 THR A O 1
ATOM 535 N N . ALA A 1 72 ? 12.292 8.697 4.743 1.00 79.50 72 ALA A N 1
ATOM 536 C CA . ALA A 1 72 ? 12.128 7.266 4.975 1.00 79.50 72 ALA A CA 1
ATOM 537 C C . ALA A 1 72 ? 12.760 6.465 3.828 1.00 79.50 72 ALA A C 1
ATOM 539 O O . ALA A 1 72 ? 12.624 6.823 2.655 1.00 79.50 72 ALA A O 1
ATOM 540 N N . HIS A 1 73 ? 13.443 5.372 4.169 1.00 81.94 73 HIS A N 1
ATOM 541 C CA . HIS A 1 73 ? 14.028 4.474 3.180 1.00 81.94 73 HIS A CA 1
ATOM 542 C C . HIS A 1 73 ? 12.922 3.830 2.329 1.00 81.94 73 HIS A C 1
ATOM 544 O O . HIS A 1 73 ? 12.043 3.153 2.861 1.00 81.94 73 HIS A O 1
ATOM 550 N N . LYS A 1 74 ? 12.981 4.046 1.010 1.00 82.62 74 LYS A N 1
ATOM 551 C CA . LYS A 1 74 ? 11.989 3.588 0.024 1.00 82.62 74 LYS A CA 1
ATOM 552 C C . LYS A 1 74 ? 12.670 2.654 -0.978 1.00 82.62 74 LYS A C 1
ATOM 554 O O . LYS A 1 74 ? 13.133 3.125 -2.018 1.00 82.62 74 LYS A O 1
ATOM 559 N N . PRO A 1 75 ? 12.794 1.354 -0.658 1.00 87.06 75 PRO A N 1
ATOM 560 C CA . PRO A 1 75 ? 13.482 0.414 -1.530 1.00 87.06 75 PRO A CA 1
ATOM 561 C C . PRO A 1 75 ? 12.730 0.259 -2.855 1.00 87.06 75 PRO A C 1
ATOM 563 O O . PRO A 1 75 ? 11.501 0.185 -2.887 1.00 87.06 75 PRO A O 1
ATOM 566 N N . PHE A 1 76 ? 13.467 0.185 -3.963 1.00 90.88 76 PHE A N 1
ATOM 567 C CA . PHE A 1 76 ? 12.862 0.066 -5.287 1.00 90.88 76 PHE A CA 1
ATOM 568 C C . PHE A 1 76 ? 12.265 -1.343 -5.483 1.00 90.88 76 PHE A C 1
ATOM 570 O O . PHE A 1 76 ? 12.984 -2.343 -5.341 1.00 90.88 76 PHE A O 1
ATOM 577 N N . PRO A 1 77 ? 10.965 -1.471 -5.798 1.00 93.69 77 PRO A N 1
ATOM 578 C CA . PRO A 1 77 ? 10.304 -2.767 -5.887 1.00 93.69 77 PRO A CA 1
ATOM 579 C C . PRO A 1 77 ? 10.746 -3.556 -7.119 1.00 93.69 77 PRO A C 1
ATOM 581 O O . PRO A 1 77 ? 11.123 -3.004 -8.153 1.00 93.69 77 PRO A O 1
ATOM 584 N N . ARG A 1 78 ? 10.644 -4.887 -7.042 1.00 94.50 78 ARG A N 1
ATOM 585 C CA . ARG A 1 78 ? 10.854 -5.748 -8.216 1.00 94.50 78 ARG A CA 1
ATOM 586 C C . ARG A 1 78 ? 9.710 -5.680 -9.221 1.00 94.50 78 ARG A C 1
ATOM 588 O O . ARG A 1 78 ? 9.940 -5.965 -10.397 1.00 94.50 78 ARG A O 1
ATOM 595 N N . SER A 1 79 ? 8.513 -5.348 -8.746 1.00 94.88 79 SER A N 1
ATOM 596 C CA . SER A 1 79 ? 7.273 -5.249 -9.511 1.00 94.88 79 SER A CA 1
ATOM 597 C C . SER A 1 79 ? 6.230 -4.456 -8.720 1.00 94.88 79 SER A C 1
ATOM 599 O O . SER A 1 79 ? 6.171 -4.579 -7.494 1.00 94.88 79 SER A O 1
ATOM 601 N N . ASP A 1 80 ? 5.322 -3.761 -9.408 1.00 93.31 80 ASP A N 1
ATOM 602 C CA . ASP A 1 80 ? 4.087 -3.245 -8.791 1.00 93.31 80 ASP A CA 1
ATOM 603 C C . ASP A 1 80 ? 3.235 -4.390 -8.199 1.00 93.31 80 ASP A C 1
ATOM 605 O O . ASP A 1 80 ? 2.494 -4.216 -7.237 1.00 93.31 80 ASP A O 1
ATOM 609 N N . ALA A 1 81 ? 3.385 -5.617 -8.714 1.00 94.94 81 ALA A N 1
ATOM 610 C CA . ALA A 1 81 ? 2.724 -6.812 -8.189 1.00 94.94 81 ALA A CA 1
ATOM 611 C C . ALA A 1 81 ? 3.242 -7.273 -6.816 1.00 94.94 81 ALA A C 1
ATOM 613 O O . ALA A 1 81 ? 2.618 -8.134 -6.194 1.00 94.94 81 ALA A O 1
ATOM 614 N N . SER A 1 82 ? 4.396 -6.766 -6.376 1.00 93.06 82 SER A N 1
ATOM 615 C CA . SER A 1 82 ? 5.031 -7.124 -5.104 1.00 93.06 82 SER A CA 1
ATOM 616 C C . SER A 1 82 ? 5.036 -5.977 -4.097 1.00 93.06 82 SER A C 1
ATOM 618 O O . SER A 1 82 ? 5.719 -6.079 -3.085 1.00 93.06 82 SER A O 1
ATOM 620 N N . LEU A 1 83 ? 4.310 -4.891 -4.358 1.00 92.31 83 LEU A N 1
ATOM 621 C CA . LEU A 1 83 ? 4.135 -3.815 -3.391 1.00 92.31 83 LEU A CA 1
ATOM 622 C C . LEU A 1 83 ? 2.899 -4.062 -2.519 1.00 92.31 83 LEU A C 1
ATOM 624 O O . LEU A 1 83 ? 1.851 -4.467 -3.034 1.00 92.31 83 LEU A O 1
ATOM 628 N N . PRO A 1 84 ? 2.983 -3.820 -1.202 1.00 91.75 84 PRO A N 1
ATOM 629 C CA . PRO A 1 84 ? 1.796 -3.621 -0.390 1.00 91.75 84 PRO A CA 1
ATOM 630 C C . PRO A 1 84 ? 1.210 -2.231 -0.669 1.00 91.75 84 PRO A C 1
ATOM 632 O O . PRO A 1 84 ? 1.953 -1.291 -0.919 1.00 91.75 84 PRO A O 1
ATOM 635 N N . TYR A 1 85 ? -0.111 -2.083 -0.575 1.00 90.88 85 TYR A N 1
ATOM 636 C CA . TYR A 1 85 ? -0.778 -0.780 -0.620 1.00 90.88 85 TYR A CA 1
ATOM 637 C C . TYR A 1 85 ? -1.650 -0.583 0.621 1.00 90.88 85 TYR A C 1
ATOM 639 O O . TYR A 1 85 ? -2.380 -1.486 1.024 1.00 90.88 85 TYR A O 1
ATOM 647 N N . PHE A 1 86 ? -1.608 0.598 1.224 1.00 88.69 86 PHE A N 1
ATOM 648 C CA . PHE A 1 86 ? -2.257 0.928 2.487 1.00 88.69 86 PHE A CA 1
ATOM 649 C C . PHE A 1 86 ? -3.230 2.084 2.298 1.00 88.69 86 PHE A C 1
ATOM 651 O O . PHE A 1 86 ? -2.861 3.146 1.802 1.00 88.69 86 PHE A O 1
ATOM 658 N N . GLY A 1 87 ? -4.474 1.875 2.720 1.00 85.50 87 GLY A N 1
ATOM 659 C CA . GLY A 1 87 ? -5.477 2.920 2.822 1.00 85.50 87 GLY A CA 1
ATOM 660 C C . GLY A 1 87 ? -5.051 3.963 3.845 1.00 85.50 87 GLY A C 1
ATOM 661 O O . GLY A 1 87 ? -4.738 3.626 4.988 1.00 85.50 87 GLY A O 1
ATOM 662 N N . VAL A 1 88 ? -5.032 5.221 3.420 1.00 82.44 88 VAL A N 1
ATOM 663 C CA . VAL A 1 88 ? -4.587 6.342 4.257 1.00 82.44 88 VAL A CA 1
ATOM 664 C C . VAL A 1 88 ? -5.649 6.699 5.298 1.00 82.44 88 VAL A C 1
ATOM 666 O O . VAL A 1 88 ? -5.343 6.841 6.482 1.00 82.44 88 VAL A O 1
ATOM 669 N N . ASP A 1 89 ? -6.904 6.773 4.859 1.00 85.81 89 ASP A N 1
ATOM 670 C CA . ASP A 1 89 ? -8.025 7.206 5.686 1.00 85.81 89 ASP A CA 1
ATOM 671 C C . ASP A 1 89 ? -8.632 6.062 6.499 1.00 85.81 89 ASP A C 1
ATOM 673 O O . ASP A 1 89 ? -8.696 4.906 6.062 1.00 85.81 89 ASP A O 1
ATOM 677 N N . THR A 1 90 ? -9.142 6.413 7.678 1.00 89.50 90 THR A N 1
ATOM 678 C CA . THR A 1 90 ? -9.932 5.512 8.518 1.00 89.50 90 THR A CA 1
ATOM 679 C C . THR A 1 90 ? -11.396 5.535 8.087 1.00 89.50 90 THR A C 1
ATOM 681 O O . THR A 1 90 ? -12.018 6.593 8.022 1.00 89.50 90 THR A O 1
ATOM 684 N N . PHE A 1 91 ? -11.975 4.359 7.857 1.00 90.06 91 PHE A N 1
ATOM 685 C CA . PHE A 1 91 ? -13.385 4.192 7.506 1.00 90.06 91 PHE A CA 1
ATOM 686 C C . PHE A 1 91 ? -14.173 3.616 8.683 1.00 90.06 91 PHE A C 1
ATOM 688 O O . PHE A 1 91 ? -13.651 2.798 9.444 1.00 90.06 91 PHE A O 1
ATOM 695 N N . SER A 1 92 ? -15.442 4.009 8.809 1.00 91.00 92 SER A N 1
ATOM 696 C CA . SER A 1 92 ? -16.401 3.378 9.714 1.00 91.00 92 SER A CA 1
ATOM 697 C C . SER A 1 92 ? -17.214 2.307 8.984 1.00 91.00 92 SER A C 1
ATOM 699 O O . SER A 1 92 ? -17.731 2.510 7.885 1.00 91.00 92 SER A O 1
ATOM 701 N N . PHE A 1 93 ? -17.339 1.151 9.622 1.00 90.06 93 PHE A N 1
ATOM 702 C CA . PHE A 1 93 ? -18.118 0.007 9.174 1.00 90.06 93 PHE A CA 1
ATOM 703 C C . PHE A 1 93 ? -19.224 -0.223 10.191 1.00 90.06 93 PHE A C 1
ATOM 705 O O . PHE A 1 93 ? -18.939 -0.374 11.375 1.00 90.06 93 PHE A O 1
ATOM 712 N N . ILE A 1 94 ? -20.472 -0.225 9.734 1.00 91.31 94 ILE A N 1
ATOM 713 C CA . ILE A 1 94 ? -21.648 -0.379 10.593 1.00 91.31 94 ILE A CA 1
ATOM 714 C C . ILE A 1 94 ? -22.286 -1.726 10.267 1.00 91.31 94 ILE A C 1
ATOM 716 O O . ILE A 1 94 ? -22.599 -1.986 9.101 1.00 91.31 94 ILE A O 1
ATOM 720 N N . ASP A 1 95 ? -22.437 -2.588 11.271 1.00 89.19 95 ASP A N 1
ATOM 721 C CA . ASP A 1 95 ? -23.094 -3.885 11.104 1.00 89.19 95 ASP A CA 1
ATOM 722 C C . ASP A 1 95 ? -24.635 -3.765 11.122 1.00 89.19 95 ASP A C 1
ATOM 724 O O . ASP A 1 95 ? -25.204 -2.688 11.309 1.00 89.19 95 ASP A O 1
ATOM 728 N N . SER A 1 96 ? -25.343 -4.881 10.922 1.00 92.25 96 SER A N 1
ATOM 729 C CA . SER A 1 96 ? -26.815 -4.900 10.903 1.00 92.25 96 SER A CA 1
ATOM 730 C C . SER A 1 96 ? -27.473 -4.578 12.251 1.00 92.25 96 SER A C 1
ATOM 732 O O . SER A 1 96 ? -28.680 -4.358 12.294 1.00 92.25 96 SER A O 1
ATOM 734 N N . ARG A 1 97 ? -26.713 -4.598 13.351 1.00 93.81 97 ARG A N 1
ATOM 735 C CA . ARG A 1 97 ? -27.169 -4.240 14.702 1.00 93.81 97 ARG A CA 1
ATOM 736 C C . ARG A 1 97 ? -26.855 -2.779 15.037 1.00 93.81 97 ARG A C 1
ATOM 738 O O . ARG A 1 97 ? -27.334 -2.288 16.052 1.00 93.81 97 ARG A O 1
ATOM 745 N N . GLY A 1 98 ? -26.106 -2.086 14.177 1.00 92.69 98 GLY A N 1
ATOM 746 C CA . GLY A 1 98 ? -25.667 -0.710 14.382 1.00 92.69 98 GLY A CA 1
ATOM 747 C C . GLY A 1 98 ? -24.303 -0.586 15.061 1.00 92.69 98 GLY A C 1
ATOM 748 O O . GLY A 1 98 ? -23.887 0.537 15.344 1.00 92.69 98 GLY A O 1
ATOM 749 N N . ASP A 1 99 ? -23.592 -1.693 15.301 1.00 93.12 99 ASP A N 1
ATOM 750 C CA . ASP A 1 99 ? -22.263 -1.653 15.911 1.00 93.12 99 ASP A CA 1
ATOM 751 C C . ASP A 1 99 ? -21.253 -1.057 14.922 1.00 93.12 99 ASP A C 1
ATOM 753 O O . ASP A 1 99 ? -21.173 -1.477 13.763 1.00 93.12 99 ASP A O 1
ATOM 757 N N . VAL A 1 100 ? -20.461 -0.087 15.388 1.00 93.94 100 VAL A N 1
ATOM 758 C CA . VAL A 1 100 ? -19.476 0.626 14.565 1.00 93.94 100 VAL A CA 1
ATOM 759 C C . VAL A 1 100 ? -18.076 0.066 14.796 1.00 93.94 100 VAL A C 1
ATOM 761 O O . VAL A 1 100 ? -17.585 0.018 15.921 1.00 93.94 100 VAL A O 1
ATOM 764 N N . THR A 1 101 ? -17.401 -0.304 13.713 1.00 92.75 101 THR A N 1
ATOM 765 C CA . THR A 1 101 ? -15.985 -0.684 13.694 1.00 92.75 101 THR A CA 1
ATOM 766 C C . THR A 1 101 ? -15.207 0.286 12.819 1.00 92.75 101 THR A C 1
ATOM 768 O O . THR A 1 101 ? -15.593 0.537 11.681 1.00 92.75 101 THR A O 1
ATOM 771 N N . TYR A 1 102 ? -14.091 0.810 13.320 1.00 93.62 102 TYR A N 1
ATOM 772 C CA . TYR A 1 102 ? -13.193 1.660 12.541 1.00 93.62 102 TYR A CA 1
ATOM 773 C C . TYR A 1 102 ? -12.026 0.842 12.003 1.00 93.62 102 TYR A C 1
ATOM 775 O O . TYR A 1 102 ? -11.435 0.048 12.738 1.00 93.62 102 TYR A O 1
ATOM 783 N N . ALA A 1 103 ? -11.693 1.014 10.727 1.00 92.94 103 ALA A N 1
ATOM 784 C CA . ALA A 1 103 ? -10.600 0.277 10.111 1.00 92.94 103 ALA A CA 1
ATOM 785 C C . ALA A 1 103 ? -9.969 1.019 8.930 1.00 92.94 103 ALA A C 1
ATOM 787 O O . ALA A 1 103 ? -10.602 1.867 8.298 1.00 92.94 103 ALA A O 1
ATOM 788 N N . ARG A 1 104 ? -8.725 0.651 8.611 1.00 92.00 104 ARG A N 1
ATOM 789 C CA . ARG A 1 104 ? -8.016 1.068 7.393 1.00 92.00 104 ARG A CA 1
ATOM 790 C C . ARG A 1 104 ? -7.823 -0.124 6.462 1.00 92.00 104 ARG A C 1
ATOM 792 O O . ARG A 1 104 ? -7.569 -1.241 6.912 1.00 92.00 104 ARG A O 1
ATOM 799 N N . TYR A 1 105 ? -7.955 0.109 5.162 1.00 92.56 105 TYR A N 1
ATOM 800 C CA . TYR A 1 105 ? -7.739 -0.926 4.154 1.00 92.56 105 TYR A CA 1
ATOM 801 C C . TYR A 1 105 ? -6.253 -1.224 3.959 1.00 92.56 105 TYR A C 1
ATOM 803 O O . TYR A 1 105 ? -5.408 -0.343 4.073 1.00 92.56 105 TYR A O 1
ATOM 811 N N . GLN A 1 106 ? -5.945 -2.458 3.586 1.00 92.50 106 GLN A N 1
ATOM 812 C CA . GLN A 1 106 ? -4.647 -2.872 3.076 1.00 92.50 106 GLN A CA 1
ATOM 813 C C . GLN A 1 106 ? -4.855 -3.809 1.882 1.00 92.50 106 GLN A C 1
ATOM 815 O O . GLN A 1 106 ? -5.777 -4.625 1.868 1.00 92.50 106 GLN A O 1
ATOM 820 N N . ILE A 1 107 ? -3.992 -3.703 0.881 1.00 94.62 107 ILE A N 1
ATOM 821 C CA . ILE A 1 107 ? -3.928 -4.577 -0.287 1.00 94.62 107 ILE A CA 1
ATOM 822 C C . ILE A 1 107 ? -2.535 -5.195 -0.272 1.00 94.62 107 ILE A C 1
ATOM 824 O O . ILE A 1 107 ? -1.545 -4.523 -0.542 1.00 94.62 107 ILE A O 1
ATOM 828 N N . LEU A 1 108 ? -2.448 -6.467 0.105 1.00 94.56 108 LEU A N 1
ATOM 829 C CA . LEU A 1 108 ? -1.175 -7.133 0.376 1.00 94.56 108 LEU A CA 1
ATOM 830 C C . LEU A 1 108 ? -0.861 -8.159 -0.718 1.00 94.56 108 LEU A C 1
ATOM 832 O O . LEU A 1 108 ? -1.719 -9.001 -0.998 1.00 94.56 108 LEU A O 1
ATOM 836 N N . PRO A 1 109 ? 0.338 -8.149 -1.325 1.00 96.19 109 PRO A N 1
ATOM 837 C CA . PRO A 1 109 ? 0.684 -9.090 -2.384 1.00 96.19 109 PRO A CA 1
ATOM 838 C C . PRO A 1 109 ? 0.698 -10.515 -1.832 1.00 96.19 109 PRO A C 1
ATOM 840 O O . PRO A 1 109 ? 1.339 -10.796 -0.820 1.00 96.19 109 PRO A O 1
ATOM 843 N N . VAL A 1 110 ? 0.007 -11.444 -2.503 1.00 96.56 110 VAL A N 1
ATOM 844 C CA . VAL A 1 110 ? -0.024 -12.858 -2.074 1.00 96.56 110 VAL A CA 1
ATOM 845 C C . VAL A 1 110 ? 1.377 -13.477 -2.129 1.00 96.56 110 VAL A C 1
ATOM 847 O O . VAL A 1 110 ? 1.717 -14.305 -1.292 1.00 96.56 110 VAL A O 1
ATOM 850 N N . GLY A 1 111 ? 2.203 -13.046 -3.087 1.00 92.00 111 GLY A N 1
ATOM 851 C CA . GLY A 1 111 ? 3.592 -13.488 -3.233 1.00 92.00 111 GLY A CA 1
ATOM 852 C C . GLY A 1 111 ? 4.586 -12.822 -2.275 1.00 92.00 111 GLY A C 1
ATOM 853 O O . GLY A 1 111 ? 5.774 -13.127 -2.359 1.00 92.00 111 GLY A O 1
ATOM 854 N N . GLY A 1 112 ? 4.128 -11.929 -1.393 1.00 93.69 112 GLY A N 1
ATOM 855 C CA . GLY A 1 112 ? 4.985 -11.155 -0.497 1.00 93.69 112 GLY A CA 1
ATOM 856 C C . GLY A 1 112 ? 5.649 -9.947 -1.159 1.00 93.69 112 GLY A C 1
ATOM 857 O O . GLY A 1 112 ? 5.492 -9.695 -2.357 1.00 93.69 112 GLY A O 1
ATOM 858 N N . GLU A 1 113 ? 6.367 -9.185 -0.336 1.00 93.44 113 GLU A N 1
ATOM 859 C CA . GLU A 1 113 ? 7.081 -7.982 -0.756 1.00 93.44 113 GLU A CA 1
ATOM 860 C C . GLU A 1 113 ? 8.455 -8.342 -1.339 1.00 93.44 113 GLU A C 1
ATOM 862 O O . GLU A 1 113 ? 9.192 -9.129 -0.744 1.00 93.44 113 GLU A O 1
ATOM 867 N N . HIS A 1 114 ? 8.812 -7.773 -2.495 1.00 93.69 114 HIS A N 1
ATOM 868 C CA . HIS A 1 114 ? 10.088 -8.051 -3.166 1.00 93.69 114 HIS A CA 1
ATOM 869 C C . HIS A 1 114 ? 10.731 -6.765 -3.665 1.00 93.69 114 HIS A C 1
ATOM 871 O O . HIS A 1 114 ? 10.150 -6.050 -4.483 1.00 93.69 114 HIS A O 1
ATOM 877 N N . TYR A 1 115 ? 11.971 -6.529 -3.249 1.00 94.06 115 TYR A N 1
ATOM 878 C CA . TYR A 1 115 ? 12.720 -5.319 -3.577 1.00 94.06 115 TYR A CA 1
ATOM 879 C C . TYR A 1 115 ? 14.063 -5.649 -4.239 1.00 94.06 115 TYR A C 1
ATOM 881 O O . TYR A 1 115 ? 14.587 -6.767 -4.132 1.00 94.06 115 TYR A O 1
ATOM 889 N N . PHE A 1 116 ? 14.600 -4.694 -4.989 1.00 92.31 116 PHE A N 1
ATOM 890 C CA . PHE A 1 116 ? 15.985 -4.732 -5.445 1.00 92.31 116 PHE A CA 1
ATOM 891 C C . PHE A 1 116 ? 16.921 -4.200 -4.357 1.00 92.31 116 PHE A C 1
ATOM 893 O O . PHE A 1 116 ? 16.515 -3.412 -3.509 1.00 92.31 116 PHE A O 1
ATOM 900 N N . ALA A 1 117 ? 18.186 -4.622 -4.410 1.00 93.38 117 ALA A N 1
ATOM 901 C CA . ALA A 1 117 ? 19.254 -3.876 -3.758 1.00 93.38 117 ALA A CA 1
ATOM 902 C C . ALA A 1 117 ? 19.512 -2.579 -4.543 1.00 93.38 117 ALA A C 1
ATOM 904 O O . ALA A 1 117 ? 19.380 -2.574 -5.770 1.00 93.38 117 ALA A O 1
ATOM 905 N N . ASP A 1 118 ? 19.931 -1.511 -3.868 1.00 89.69 118 ASP A N 1
ATOM 906 C CA . ASP A 1 118 ? 20.072 -0.173 -4.466 1.00 89.69 118 ASP A CA 1
ATOM 907 C C . ASP A 1 118 ? 20.959 -0.159 -5.719 1.00 89.69 118 ASP A C 1
ATOM 909 O O . ASP A 1 118 ? 20.611 0.438 -6.738 1.00 89.69 118 ASP A O 1
ATOM 913 N N . ALA A 1 119 ? 22.070 -0.902 -5.689 1.00 93.00 119 ALA A N 1
ATOM 914 C CA . ALA A 1 119 ? 22.987 -1.015 -6.823 1.00 93.00 119 ALA A CA 1
ATOM 915 C C . ALA A 1 119 ? 22.345 -1.661 -8.065 1.00 93.00 119 ALA A C 1
ATOM 917 O O . ALA A 1 119 ? 22.746 -1.368 -9.190 1.00 93.00 119 ALA A O 1
ATOM 918 N N . ASP A 1 120 ? 21.360 -2.542 -7.885 1.00 93.12 120 ASP A N 1
ATOM 919 C CA . ASP A 1 120 ? 20.634 -3.176 -8.988 1.00 93.12 120 ASP A CA 1
ATOM 920 C C . ASP A 1 120 ? 19.414 -2.368 -9.422 1.00 93.12 120 ASP A C 1
ATOM 922 O O . ASP A 1 120 ? 19.063 -2.385 -10.605 1.00 93.12 120 ASP A O 1
ATOM 926 N N . ALA A 1 121 ? 18.796 -1.638 -8.492 1.00 91.25 121 ALA A N 1
ATOM 927 C CA . ALA A 1 121 ? 17.737 -0.681 -8.782 1.00 91.25 121 ALA A CA 1
ATOM 928 C C . ALA A 1 121 ? 18.240 0.441 -9.702 1.00 91.25 121 ALA A C 1
ATOM 930 O O . ALA A 1 121 ? 17.589 0.756 -10.695 1.00 91.25 121 ALA A O 1
ATOM 931 N N . ALA A 1 122 ? 19.444 0.964 -9.445 1.00 91.31 122 ALA A N 1
ATOM 932 C CA . ALA A 1 122 ? 20.064 2.023 -10.246 1.00 91.31 122 ALA A CA 1
ATOM 933 C C . ALA A 1 122 ? 20.303 1.641 -11.722 1.00 91.31 122 ALA A C 1
ATOM 935 O O . ALA A 1 122 ? 20.487 2.512 -12.567 1.00 91.31 122 ALA A O 1
ATOM 936 N N . LYS A 1 123 ? 20.298 0.341 -12.046 1.00 94.81 123 LYS A N 1
ATOM 937 C CA . LYS A 1 123 ? 20.483 -0.175 -13.413 1.00 94.81 123 LYS A CA 1
ATOM 938 C C . LYS A 1 123 ? 19.164 -0.322 -14.180 1.00 94.81 123 LYS A C 1
ATOM 940 O O . LYS A 1 123 ? 19.183 -0.754 -15.332 1.00 94.81 123 LYS A O 1
ATOM 945 N N . LYS A 1 124 ? 18.013 -0.075 -13.546 1.00 95.06 124 LYS A N 1
ATOM 946 C CA . LYS A 1 124 ? 16.698 -0.241 -14.177 1.00 95.06 124 LYS A CA 1
ATOM 947 C C . LYS A 1 124 ? 16.368 0.949 -15.064 1.00 95.06 124 LYS A C 1
ATOM 949 O O . LYS A 1 124 ? 16.762 2.076 -14.785 1.00 95.06 124 LYS A O 1
ATOM 954 N N . SER A 1 125 ? 15.640 0.683 -16.145 1.00 94.31 125 SER A N 1
ATOM 955 C CA . SER A 1 125 ? 15.130 1.749 -16.996 1.00 94.31 125 SER A CA 1
ATOM 956 C C . SER A 1 125 ? 14.055 2.555 -16.251 1.00 94.31 125 SER A C 1
ATOM 958 O O . SER A 1 125 ? 13.369 2.004 -15.383 1.00 94.31 125 SER A O 1
ATOM 960 N N . PRO A 1 126 ? 13.853 3.838 -16.600 1.00 90.62 126 PRO A N 1
ATOM 961 C CA . PRO A 1 126 ? 12.806 4.663 -15.993 1.00 90.62 126 PRO A CA 1
ATOM 962 C C . PRO A 1 126 ? 11.385 4.092 -16.142 1.00 90.62 126 PRO A C 1
ATOM 964 O O . PRO A 1 126 ? 10.508 4.405 -15.344 1.00 90.62 126 PRO A O 1
ATOM 967 N N . ASP A 1 127 ? 11.158 3.252 -17.155 1.00 91.12 127 ASP A N 1
ATOM 968 C CA . ASP A 1 127 ? 9.880 2.611 -17.482 1.00 91.12 127 ASP A CA 1
ATOM 969 C C . ASP A 1 127 ? 9.801 1.126 -17.059 1.00 91.12 127 ASP A C 1
ATOM 971 O O . ASP A 1 127 ? 8.902 0.384 -17.484 1.00 91.12 127 ASP A O 1
ATOM 975 N N . TYR A 1 128 ? 10.761 0.661 -16.250 1.00 95.12 128 TYR A N 1
ATOM 976 C CA . TYR A 1 128 ? 10.897 -0.749 -15.880 1.00 95.12 128 TYR A CA 1
ATOM 977 C C . TYR A 1 128 ? 9.617 -1.313 -15.251 1.00 95.12 128 TYR A C 1
ATOM 979 O O . TYR A 1 128 ? 9.132 -2.349 -15.693 1.00 95.12 128 TYR A O 1
ATOM 987 N N . LEU A 1 129 ? 9.029 -0.640 -14.257 1.00 93.00 129 LEU A N 1
ATOM 988 C CA . LEU A 1 129 ? 7.846 -1.164 -13.559 1.00 93.00 129 LEU A CA 1
ATOM 989 C C . LEU A 1 129 ? 6.631 -1.257 -14.492 1.00 93.00 129 LEU A C 1
ATOM 991 O O . LEU A 1 129 ? 5.905 -2.250 -14.474 1.00 93.00 129 LEU A O 1
ATOM 995 N N . GLN A 1 130 ? 6.453 -0.270 -15.374 1.00 90.62 130 GLN A N 1
ATOM 996 C CA . GLN A 1 130 ? 5.337 -0.223 -16.315 1.00 90.62 130 GLN A CA 1
ATOM 997 C C . GLN A 1 130 ? 5.443 -1.321 -17.379 1.00 90.62 130 GLN A C 1
ATOM 999 O O . GLN A 1 130 ? 4.428 -1.899 -17.775 1.00 90.62 130 GLN A O 1
ATOM 1004 N N . SER A 1 131 ? 6.651 -1.595 -17.876 1.00 92.75 131 SER A N 1
ATOM 1005 C CA . SER A 1 131 ? 6.888 -2.684 -18.828 1.00 92.75 131 SER A CA 1
ATOM 1006 C C . SER A 1 131 ? 6.754 -4.055 -18.156 1.00 92.75 131 SER A C 1
ATOM 1008 O O . SER A 1 131 ? 6.042 -4.924 -18.669 1.00 92.75 131 SER A O 1
ATOM 1010 N N . GLU A 1 132 ? 7.344 -4.212 -16.973 1.00 95.19 132 GLU A N 1
ATOM 1011 C CA . GLU A 1 132 ? 7.347 -5.446 -16.192 1.00 95.19 132 GLU A CA 1
ATOM 1012 C C . GLU A 1 132 ? 5.928 -5.899 -15.826 1.00 95.19 132 GLU A C 1
ATOM 1014 O O . GLU A 1 132 ? 5.571 -7.048 -16.098 1.00 95.19 132 GLU A O 1
ATOM 1019 N N . ILE A 1 133 ? 5.075 -5.011 -15.299 1.00 93.44 133 ILE A N 1
ATOM 1020 C CA . ILE A 1 133 ? 3.730 -5.402 -14.852 1.00 93.44 133 ILE A CA 1
ATOM 1021 C C . ILE A 1 133 ? 2.837 -5.845 -16.017 1.00 93.44 133 ILE A C 1
ATOM 1023 O O . ILE A 1 133 ? 2.066 -6.802 -15.888 1.00 93.44 133 ILE A O 1
ATOM 1027 N N . ARG A 1 134 ? 2.967 -5.199 -17.188 1.00 92.38 134 ARG A N 1
ATOM 1028 C CA . ARG A 1 134 ? 2.241 -5.590 -18.408 1.00 92.38 134 ARG A CA 1
ATOM 1029 C C . ARG A 1 134 ? 2.657 -6.979 -18.870 1.00 92.38 134 ARG A C 1
ATOM 1031 O O . ARG A 1 134 ? 1.791 -7.794 -19.190 1.00 92.38 134 ARG A O 1
ATOM 1038 N N . GLN A 1 135 ? 3.962 -7.249 -18.878 1.00 94.44 135 GLN A N 1
ATOM 1039 C CA . GLN A 1 135 ? 4.483 -8.564 -19.225 1.00 94.44 135 GLN A CA 1
ATOM 1040 C C . GLN A 1 135 ? 4.046 -9.613 -18.199 1.00 94.44 135 GLN A C 1
ATOM 1042 O O . GLN A 1 135 ? 3.571 -10.676 -18.576 1.00 94.44 135 GLN A O 1
ATOM 1047 N N . ARG A 1 136 ? 4.142 -9.337 -16.899 1.00 94.44 136 ARG A N 1
ATOM 1048 C CA . ARG A 1 136 ? 3.750 -10.287 -15.851 1.00 94.44 136 ARG A CA 1
ATOM 1049 C C . ARG A 1 136 ? 2.292 -10.719 -15.985 1.00 94.44 136 ARG A C 1
ATOM 1051 O O . ARG A 1 136 ? 2.003 -11.915 -16.026 1.00 94.44 136 ARG A O 1
ATOM 1058 N N . VAL A 1 137 ? 1.385 -9.748 -16.082 1.00 95.25 137 VAL A N 1
ATOM 1059 C CA . VAL A 1 137 ? -0.062 -9.995 -16.128 1.00 95.25 137 VAL A CA 1
ATOM 1060 C C . VAL A 1 137 ? -0.480 -10.732 -17.404 1.00 95.25 137 VAL A C 1
ATOM 1062 O O . VAL A 1 137 ? -1.459 -11.474 -17.370 1.00 95.25 137 VAL A O 1
ATOM 1065 N N . SER A 1 138 ? 0.256 -10.587 -18.514 1.00 94.62 138 SER A N 1
ATOM 1066 C CA . SER A 1 138 ? -0.039 -11.344 -19.740 1.00 94.62 138 SER A CA 1
ATOM 1067 C C . SER A 1 138 ? 0.261 -12.841 -19.617 1.00 94.62 138 SER A C 1
ATOM 1069 O O . SER A 1 138 ? -0.336 -13.631 -20.345 1.00 94.62 138 SER A O 1
ATOM 1071 N N . HIS A 1 139 ? 1.137 -13.240 -18.688 1.00 94.81 139 HIS A N 1
ATOM 1072 C CA . HIS A 1 139 ? 1.495 -14.641 -18.459 1.00 94.81 139 HIS A CA 1
ATOM 1073 C C . HIS A 1 139 ? 0.697 -15.265 -17.314 1.00 94.81 139 HIS A C 1
ATOM 1075 O O . HIS A 1 139 ? 0.317 -16.432 -17.383 1.00 94.81 139 HIS A O 1
ATOM 1081 N N . THR A 1 140 ? 0.480 -14.539 -16.215 1.00 93.62 140 THR A N 1
ATOM 1082 C CA . THR A 1 140 ? -0.194 -15.082 -15.027 1.00 93.62 140 THR A CA 1
ATOM 1083 C C . THR A 1 140 ? -0.907 -13.981 -14.238 1.00 93.62 140 THR A C 1
ATOM 1085 O O . THR A 1 140 ? -0.352 -12.894 -14.074 1.00 93.62 140 THR A O 1
ATOM 1088 N N . PRO A 1 141 ? -2.106 -14.252 -13.679 1.00 96.25 141 PRO A N 1
ATOM 1089 C CA . PRO A 1 141 ? -2.790 -13.292 -12.824 1.00 96.25 141 PRO A CA 1
ATOM 1090 C C . PRO A 1 141 ? -1.968 -12.882 -11.601 1.00 96.25 141 PRO A C 1
ATOM 1092 O O . PRO A 1 141 ? -1.528 -13.734 -10.821 1.00 96.25 141 PRO A O 1
ATOM 1095 N N . VAL A 1 142 ? -1.858 -11.574 -11.384 1.00 96.56 142 VAL A N 1
ATOM 1096 C CA . VAL A 1 142 ? -1.341 -10.999 -10.138 1.00 96.56 142 VAL A CA 1
ATOM 1097 C C . VAL A 1 142 ? -2.437 -11.064 -9.080 1.00 96.56 142 VAL A C 1
ATOM 1099 O O . VAL A 1 142 ? -3.603 -10.809 -9.382 1.00 96.56 142 VAL A O 1
ATOM 1102 N N . ARG A 1 143 ? -2.081 -11.420 -7.842 1.00 97.81 143 ARG A N 1
ATOM 1103 C CA . ARG A 1 143 ? -3.039 -11.590 -6.744 1.00 97.81 143 ARG A CA 1
ATOM 1104 C C . ARG A 1 143 ? -2.637 -10.803 -5.507 1.00 97.81 143 ARG A C 1
ATOM 1106 O O . ARG A 1 143 ? -1.494 -10.884 -5.059 1.00 97.81 143 ARG A O 1
ATOM 1113 N N . PHE A 1 144 ? -3.623 -10.145 -4.915 1.00 97.38 144 PHE A N 1
ATOM 1114 C CA . PHE A 1 144 ? -3.510 -9.438 -3.647 1.00 97.38 144 PHE A CA 1
ATOM 1115 C C . PHE A 1 144 ? -4.605 -9.887 -2.685 1.00 97.38 144 PHE A C 1
ATOM 1117 O O . PHE A 1 144 ? -5.712 -10.201 -3.111 1.00 97.38 144 PHE A O 1
ATOM 1124 N N . ARG A 1 145 ? -4.325 -9.858 -1.386 1.00 97.19 145 ARG A N 1
ATOM 1125 C CA . ARG A 1 145 ? -5.335 -9.968 -0.331 1.00 97.19 145 ARG A CA 1
ATOM 1126 C C . ARG A 1 145 ? -5.851 -8.576 -0.003 1.00 97.19 145 ARG A C 1
ATOM 1128 O O . ARG A 1 145 ? -5.046 -7.678 0.226 1.00 97.19 145 ARG A O 1
ATOM 1135 N N . LEU A 1 146 ? -7.165 -8.410 0.043 1.00 95.94 146 LEU A N 1
ATOM 1136 C CA . LEU A 1 146 ? -7.809 -7.217 0.576 1.00 95.94 146 LEU A CA 1
ATOM 1137 C C . LEU A 1 146 ? -8.069 -7.438 2.065 1.00 95.94 146 LEU A C 1
ATOM 1139 O O . LEU A 1 146 ? -8.737 -8.399 2.441 1.00 95.94 146 LEU A O 1
ATOM 1143 N N . VAL A 1 147 ? -7.542 -6.558 2.905 1.00 94.62 147 VAL A N 1
ATOM 1144 C CA . VAL A 1 147 ? -7.517 -6.712 4.360 1.00 94.62 147 VAL A CA 1
ATOM 1145 C C . VAL A 1 147 ? -8.011 -5.428 5.025 1.00 94.62 147 VAL A C 1
ATOM 1147 O O . VAL A 1 147 ? -7.739 -4.332 4.544 1.00 94.62 147 VAL A O 1
ATOM 1150 N N . LEU A 1 148 ? -8.727 -5.556 6.139 1.00 93.69 148 LEU A N 1
ATOM 1151 C CA . LEU A 1 148 ? -9.004 -4.463 7.069 1.00 93.69 148 LEU A CA 1
ATOM 1152 C C . LEU A 1 148 ? -8.089 -4.574 8.277 1.00 93.69 148 LEU A C 1
ATOM 1154 O O . LEU A 1 148 ? -8.072 -5.607 8.941 1.00 93.69 148 LEU A O 1
ATOM 1158 N N . GLN A 1 149 ? -7.377 -3.500 8.590 1.00 93.19 149 GLN A N 1
ATOM 1159 C CA . GLN A 1 149 ? -6.693 -3.312 9.861 1.00 93.19 149 GLN A CA 1
ATOM 1160 C C . GLN A 1 149 ? -7.633 -2.576 10.815 1.00 93.19 149 GLN A C 1
ATOM 1162 O O . GLN A 1 149 ? -8.018 -1.439 10.547 1.00 93.19 149 GLN A O 1
ATOM 1167 N N . ILE A 1 150 ? -8.019 -3.232 11.906 1.00 93.44 150 ILE A N 1
ATOM 1168 C CA . ILE A 1 150 ? -9.018 -2.718 12.845 1.00 93.44 150 ILE A CA 1
ATOM 1169 C C . ILE A 1 150 ? -8.358 -1.746 13.828 1.00 93.44 150 ILE A C 1
ATOM 1171 O O . ILE A 1 150 ? -7.345 -2.075 14.446 1.00 93.44 150 ILE A O 1
ATOM 1175 N N . ALA A 1 151 ? -8.941 -0.562 13.998 1.00 92.25 151 ALA A N 1
ATOM 1176 C CA . ALA A 1 151 ? -8.480 0.402 14.989 1.00 92.25 151 ALA A CA 1
ATOM 1177 C C . ALA A 1 151 ? -8.764 -0.094 16.416 1.00 92.25 151 ALA A C 1
ATOM 1179 O O . ALA A 1 151 ? -9.756 -0.782 16.676 1.00 92.25 151 ALA A O 1
ATOM 1180 N N . GLN A 1 152 ? -7.888 0.263 17.348 1.00 90.81 152 GLN A N 1
ATOM 1181 C CA . GLN A 1 152 ? -8.031 -0.025 18.770 1.00 90.81 152 GLN A CA 1
ATOM 1182 C C . GLN A 1 152 ? -8.479 1.214 19.547 1.00 90.81 152 GLN A C 1
ATOM 1184 O O . GLN A 1 152 ? -8.315 2.344 19.076 1.00 90.81 152 GLN A O 1
ATOM 1189 N N . PRO A 1 153 ? -9.015 1.028 20.768 1.00 89.81 153 PRO A N 1
ATOM 1190 C CA . PRO A 1 153 ? -9.236 2.141 21.679 1.00 89.81 153 PRO A CA 1
ATOM 1191 C C . PRO A 1 153 ? -7.954 2.969 21.855 1.00 89.81 153 PRO A C 1
ATOM 1193 O O . PRO A 1 153 ? -6.909 2.425 22.205 1.00 89.81 153 PRO A O 1
ATOM 1196 N N . GLY A 1 154 ? -8.044 4.277 21.608 1.00 89.00 154 GLY A N 1
ATOM 1197 C CA . GLY A 1 154 ? -6.915 5.210 21.702 1.00 89.00 154 GLY A CA 1
ATOM 1198 C C . GLY A 1 154 ? -6.172 5.483 20.388 1.00 89.00 154 GLY A C 1
ATOM 1199 O O . GLY A 1 154 ? -5.353 6.399 20.359 1.00 89.00 154 GLY A O 1
ATOM 1200 N N . ASP A 1 155 ? -6.466 4.759 19.302 1.00 90.81 155 ASP A N 1
ATOM 1201 C CA . ASP A 1 155 ? -5.945 5.116 17.978 1.00 90.81 155 ASP A CA 1
ATOM 1202 C C . ASP A 1 155 ? -6.530 6.458 17.503 1.00 90.81 155 ASP A C 1
ATOM 1204 O O . ASP A 1 155 ? -7.716 6.746 17.691 1.00 90.81 155 ASP A O 1
ATOM 1208 N N . LYS A 1 156 ? -5.702 7.269 16.835 1.00 89.00 156 LYS A N 1
ATOM 1209 C CA . LYS A 1 156 ? -6.149 8.511 16.192 1.00 89.00 156 LYS A CA 1
ATOM 1210 C C . LYS A 1 156 ? -6.822 8.194 14.861 1.00 89.00 156 LYS A C 1
ATOM 1212 O O . LYS A 1 156 ? -6.169 7.794 13.898 1.00 89.00 156 LYS A O 1
ATOM 1217 N N . LEU A 1 157 ? -8.142 8.346 14.818 1.00 89.31 157 LEU A N 1
ATOM 1218 C CA . LEU A 1 157 ? -8.946 7.966 13.654 1.00 89.31 157 LEU A CA 1
ATOM 1219 C C . LEU A 1 157 ? -8.972 9.058 12.577 1.00 89.31 157 LEU A C 1
ATOM 1221 O O . LEU A 1 157 ? -9.082 8.731 11.396 1.00 89.31 157 LEU A O 1
ATOM 1225 N N . ASP A 1 158 ? -8.850 10.318 12.989 1.00 88.31 158 ASP A N 1
ATOM 1226 C CA . ASP A 1 158 ? -8.920 11.543 12.185 1.00 88.31 158 ASP A CA 1
ATOM 1227 C C . ASP A 1 158 ? -7.549 12.072 11.731 1.00 88.31 158 ASP A C 1
ATOM 1229 O O . ASP A 1 158 ? -7.483 12.999 10.928 1.00 88.31 158 ASP A O 1
ATOM 1233 N N . ASP A 1 159 ? -6.459 11.463 12.203 1.00 83.31 159 ASP A N 1
ATOM 1234 C CA . ASP A 1 159 ? -5.090 11.805 11.823 1.00 83.31 159 ASP A CA 1
ATOM 1235 C C . ASP A 1 159 ? -4.472 10.688 10.954 1.00 83.31 159 ASP A C 1
ATOM 1237 O O . ASP A 1 159 ? -4.000 9.665 11.475 1.00 83.31 159 ASP A O 1
ATOM 1241 N N . PRO A 1 160 ? -4.458 10.842 9.617 1.00 81.12 160 PRO A N 1
ATOM 1242 C CA . PRO A 1 160 ? -3.885 9.846 8.715 1.00 81.12 160 PRO A CA 1
ATOM 1243 C C . PRO A 1 160 ? -2.354 9.775 8.790 1.00 81.12 160 PRO A C 1
ATOM 1245 O O . PRO A 1 160 ? -1.768 8.797 8.323 1.00 81.12 160 PRO A O 1
ATOM 1248 N N . SER A 1 161 ? -1.691 10.768 9.399 1.00 78.50 161 SER A N 1
ATOM 1249 C CA . SER A 1 161 ? -0.230 10.781 9.536 1.00 78.50 161 SER A CA 1
ATOM 1250 C C . SER A 1 161 ? 0.276 9.791 10.590 1.00 78.50 161 SER A C 1
ATOM 1252 O O . SER A 1 161 ? 1.454 9.428 10.586 1.00 78.50 161 SER A O 1
ATOM 1254 N N . VAL A 1 162 ? -0.624 9.308 11.452 1.00 82.12 162 VAL A N 1
ATOM 1255 C CA . VAL A 1 162 ? -0.342 8.341 12.512 1.00 82.12 162 VAL A CA 1
ATOM 1256 C C . VAL A 1 162 ? -0.848 6.961 12.094 1.00 82.12 162 VAL A C 1
ATOM 1258 O O . VAL A 1 162 ? -2.006 6.791 11.704 1.00 82.12 162 VAL A O 1
ATOM 1261 N N . ALA A 1 163 ? 0.025 5.954 12.160 1.00 82.19 163 ALA A N 1
ATOM 1262 C CA . ALA A 1 163 ? -0.380 4.567 11.963 1.00 82.19 163 ALA A CA 1
ATOM 1263 C C . ALA A 1 163 ? -1.262 4.077 13.111 1.00 82.19 163 ALA A C 1
ATOM 1265 O O . ALA A 1 163 ? -1.027 4.405 14.274 1.00 82.19 163 ALA A O 1
ATOM 1266 N N . LEU A 1 164 ? -2.224 3.215 12.780 1.00 83.56 164 LEU A N 1
ATOM 1267 C CA . LEU A 1 164 ? -2.953 2.455 13.790 1.00 83.56 164 LEU A CA 1
ATOM 1268 C C . LEU A 1 164 ? -1.977 1.565 14.566 1.00 83.56 164 LEU A C 1
ATOM 1270 O O . LEU A 1 164 ? -1.124 0.897 13.972 1.00 83.56 164 LEU A O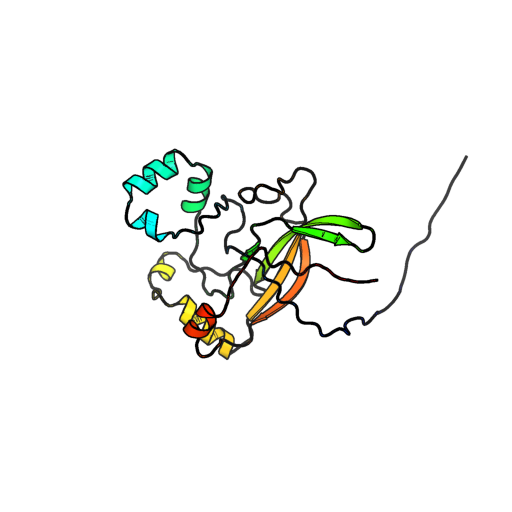 1
ATOM 1274 N N . SER A 1 165 ? -2.134 1.521 15.886 1.00 80.94 165 SER A N 1
ATOM 1275 C CA . SER A 1 165 ? -1.253 0.769 16.786 1.00 80.94 165 SER A CA 1
ATOM 1276 C C . SER A 1 165 ? -1.289 -0.742 16.540 1.00 80.94 165 SER A C 1
ATOM 1278 O O . SER A 1 165 ? -0.299 -1.444 16.760 1.00 80.94 165 SER A O 1
ATOM 1280 N N . SER A 1 166 ? -2.420 -1.275 16.066 1.00 71.81 166 SER A N 1
ATOM 1281 C CA . SER A 1 166 ? -2.600 -2.718 15.930 1.00 71.81 166 SER A CA 1
ATOM 1282 C C . SER A 1 166 ? -2.173 -3.238 14.558 1.00 71.81 166 SER A C 1
ATOM 1284 O O . SER A 1 166 ? -2.955 -3.360 13.622 1.00 71.81 166 SER A O 1
ATOM 1286 N N . ALA A 1 167 ? -0.900 -3.604 14.416 1.00 68.19 167 ALA A N 1
ATOM 1287 C CA . ALA A 1 167 ? -0.434 -4.291 13.206 1.00 68.19 167 ALA A CA 1
ATOM 1288 C C . ALA A 1 167 ? -1.058 -5.695 13.037 1.00 68.19 167 ALA A C 1
ATOM 1290 O O . ALA A 1 167 ? -1.064 -6.246 11.939 1.00 68.19 167 ALA A O 1
ATOM 1291 N N . LEU A 1 168 ? -1.569 -6.285 14.124 1.00 69.69 168 LEU A N 1
ATOM 1292 C CA . LEU A 1 168 ? -1.960 -7.696 14.180 1.00 69.69 168 LEU A CA 1
ATOM 1293 C C . LEU A 1 168 ? -3.474 -7.933 14.121 1.00 69.69 168 LEU A C 1
ATOM 1295 O O . LEU A 1 168 ? -3.894 -9.038 13.781 1.00 69.69 168 LEU A O 1
ATOM 1299 N N . ARG A 1 169 ? -4.313 -6.930 14.421 1.00 87.38 169 ARG A N 1
ATOM 1300 C CA . ARG A 1 169 ? -5.771 -7.102 14.372 1.00 87.38 169 ARG A CA 1
ATOM 1301 C C . ARG A 1 169 ? -6.266 -6.825 12.961 1.00 87.38 169 ARG A C 1
ATOM 1303 O O . ARG A 1 169 ? -6.691 -5.720 12.633 1.00 87.38 169 ARG A O 1
ATOM 1310 N N . THR A 1 170 ? -6.184 -7.851 12.126 1.00 91.69 170 THR A N 1
ATOM 1311 C CA . THR A 1 170 ? -6.584 -7.772 10.723 1.00 91.69 170 THR A CA 1
ATOM 1312 C C . THR A 1 170 ? -7.704 -8.748 10.387 1.00 91.69 170 THR A C 1
ATOM 1314 O O . THR A 1 170 ? -7.829 -9.808 10.999 1.00 91.69 170 THR A O 1
ATOM 1317 N N . VAL A 1 171 ? -8.535 -8.373 9.417 1.00 93.31 171 VAL A N 1
ATOM 1318 C CA . VAL A 1 171 ? -9.607 -9.205 8.862 1.00 93.31 171 VAL A CA 1
ATOM 1319 C C . VAL A 1 171 ? -9.442 -9.251 7.350 1.00 93.31 171 VAL A C 1
ATOM 1321 O O . VAL A 1 171 ? -9.463 -8.212 6.692 1.00 93.31 171 VAL A O 1
ATOM 1324 N N . GLU A 1 172 ? -9.271 -10.443 6.785 1.00 95.50 172 GLU A N 1
ATOM 1325 C CA . GLU A 1 172 ? -9.224 -10.616 5.333 1.00 95.50 172 GLU A CA 1
ATOM 1326 C C . GLU A 1 172 ? -10.639 -10.554 4.747 1.00 95.50 172 GLU A C 1
ATOM 1328 O O . GLU A 1 172 ? -11.532 -11.290 5.163 1.00 95.50 172 GLU A O 1
ATOM 1333 N N . LEU A 1 173 ? -10.838 -9.665 3.775 1.00 94.69 173 LEU A N 1
ATOM 1334 C CA . LEU A 1 173 ? -12.102 -9.489 3.061 1.00 94.69 173 LEU A CA 1
ATOM 1335 C C . LEU A 1 173 ? -12.180 -10.333 1.784 1.00 94.69 173 LEU A C 1
ATOM 1337 O O . LEU A 1 173 ? -13.274 -10.608 1.292 1.00 94.69 173 LEU A O 1
ATOM 1341 N N . GLY A 1 174 ? -11.033 -10.716 1.221 1.00 96.06 174 GLY A N 1
ATOM 1342 C CA . GLY A 1 174 ? -10.957 -11.564 0.037 1.00 96.06 174 GLY A CA 1
ATOM 1343 C C . GLY A 1 174 ? -9.694 -11.340 -0.788 1.00 96.06 174 GLY A C 1
ATOM 1344 O O . GLY A 1 174 ? -8.724 -10.737 -0.337 1.00 96.06 174 GLY A O 1
ATOM 1345 N N . THR A 1 175 ? -9.717 -11.822 -2.032 1.00 97.06 175 THR A N 1
ATOM 1346 C CA . THR A 1 175 ? -8.589 -11.736 -2.971 1.00 97.06 175 THR A CA 1
ATOM 1347 C C . THR A 1 175 ? -8.950 -10.896 -4.196 1.00 97.06 175 THR A C 1
ATOM 1349 O O . THR A 1 175 ? -9.968 -11.130 -4.845 1.00 97.06 175 THR A O 1
ATOM 1352 N N . ILE A 1 176 ? -8.079 -9.952 -4.546 1.00 96.12 176 ILE A N 1
ATOM 1353 C CA . ILE A 1 176 ? -8.115 -9.186 -5.793 1.00 96.12 176 ILE A CA 1
ATOM 1354 C C . ILE A 1 176 ? -7.200 -9.884 -6.799 1.00 96.12 176 ILE A C 1
ATOM 1356 O O . ILE A 1 176 ? -6.040 -10.158 -6.494 1.00 96.12 176 ILE A O 1
ATOM 1360 N N . ALA A 1 177 ? -7.708 -10.149 -8.002 1.00 96.88 177 ALA A N 1
ATOM 1361 C CA . ALA A 1 177 ? -6.921 -10.690 -9.104 1.00 96.88 177 ALA A CA 1
ATOM 1362 C C . ALA A 1 177 ? -6.864 -9.692 -10.265 1.00 96.88 177 ALA A C 1
ATOM 1364 O O . ALA A 1 177 ? -7.901 -9.288 -10.793 1.00 96.88 177 ALA A O 1
ATOM 1365 N N . ILE A 1 178 ? -5.653 -9.332 -10.685 1.00 95.12 178 ILE A N 1
ATOM 1366 C CA . ILE A 1 178 ? -5.405 -8.546 -11.895 1.00 95.12 178 ILE A CA 1
ATOM 1367 C C . ILE A 1 178 ? -5.003 -9.525 -12.992 1.00 95.12 178 ILE A C 1
ATOM 1369 O O . ILE A 1 178 ? -3.940 -10.142 -12.937 1.00 95.12 178 ILE A O 1
ATOM 1373 N N . THR A 1 179 ? -5.883 -9.694 -13.973 1.00 95.69 179 THR A N 1
ATOM 1374 C CA . THR A 1 179 ? -5.748 -10.721 -15.017 1.00 95.69 179 THR A CA 1
ATOM 1375 C C . THR A 1 179 ? -5.404 -10.154 -16.387 1.00 95.69 179 THR A C 1
ATOM 1377 O O . THR A 1 179 ? -5.084 -10.916 -17.293 1.00 95.69 179 THR A O 1
ATOM 1380 N N . LYS A 1 180 ? -5.523 -8.835 -16.576 1.00 92.44 180 LYS A N 1
ATOM 1381 C CA . LYS A 1 180 ? -5.293 -8.196 -17.870 1.00 92.44 180 LYS A CA 1
ATOM 1382 C C . LYS A 1 180 ? -4.918 -6.725 -17.713 1.00 92.44 180 LYS A C 1
ATOM 1384 O O . LYS A 1 180 ? -5.533 -6.012 -16.924 1.00 92.44 180 LYS A O 1
ATOM 1389 N N . ALA A 1 181 ? -3.965 -6.275 -18.525 1.00 89.12 181 ALA A N 1
ATOM 1390 C CA . ALA A 1 181 ? -3.716 -4.859 -18.760 1.00 89.12 181 ALA A CA 1
ATOM 1391 C C . ALA A 1 181 ? -4.644 -4.328 -19.865 1.00 89.12 181 ALA A C 1
ATOM 1393 O O . ALA A 1 181 ? -4.919 -5.013 -20.857 1.00 89.12 181 ALA A O 1
ATOM 1394 N N . VAL A 1 182 ? -5.135 -3.100 -19.704 1.00 89.62 182 VAL A N 1
ATOM 1395 C CA . VAL A 1 182 ? -5.863 -2.407 -20.774 1.00 89.62 182 VAL A CA 1
ATOM 1396 C C . VAL A 1 182 ? -4.918 -2.123 -21.944 1.00 89.62 182 VAL A C 1
ATOM 1398 O O . VAL A 1 182 ? -3.738 -1.857 -21.735 1.00 89.62 182 VAL A O 1
ATOM 1401 N N . ALA A 1 183 ? -5.430 -2.212 -23.174 1.00 85.31 183 ALA A N 1
ATOM 1402 C CA . ALA A 1 183 ? -4.607 -2.048 -24.374 1.00 85.31 183 ALA A CA 1
ATOM 1403 C C . ALA A 1 183 ? -4.093 -0.607 -24.528 1.00 85.31 183 ALA A C 1
ATOM 1405 O O . ALA A 1 183 ? -2.917 -0.398 -24.797 1.00 85.31 183 ALA A O 1
ATOM 1406 N N . ASP A 1 184 ? -4.970 0.371 -24.298 1.00 87.31 184 ASP A N 1
ATOM 1407 C CA . ASP A 1 184 ? -4.639 1.795 -24.295 1.00 87.31 184 ASP A CA 1
ATOM 1408 C C . ASP A 1 184 ? -4.732 2.330 -22.863 1.00 87.31 184 ASP A C 1
ATOM 1410 O O . ASP A 1 184 ? -5.799 2.714 -22.372 1.00 87.31 184 ASP A O 1
ATOM 1414 N N . ASN A 1 185 ? -3.603 2.262 -22.158 1.00 84.62 185 ASN A N 1
ATOM 1415 C CA . ASN A 1 185 ? -3.524 2.679 -20.764 1.00 84.62 185 ASN A CA 1
ATOM 1416 C C . ASN A 1 185 ? -3.668 4.196 -20.603 1.00 84.62 185 ASN A C 1
ATOM 1418 O O . ASN A 1 185 ? -4.310 4.640 -19.656 1.00 84.62 185 ASN A O 1
ATOM 1422 N N . GLU A 1 186 ? -3.132 4.986 -21.531 1.00 83.94 186 GLU A N 1
ATOM 1423 C CA . GLU A 1 186 ? -3.180 6.447 -21.456 1.00 83.94 186 GLU A CA 1
ATOM 1424 C C . GLU A 1 186 ? -4.620 6.958 -21.602 1.00 83.94 186 GLU A C 1
ATOM 1426 O O . GLU A 1 186 ? -5.106 7.733 -20.771 1.00 83.94 186 GLU A O 1
ATOM 1431 N N . ALA A 1 187 ? -5.355 6.463 -22.604 1.00 86.75 187 ALA A N 1
ATOM 1432 C CA . ALA A 1 187 ? -6.758 6.823 -22.774 1.00 86.75 187 ALA A CA 1
ATOM 1433 C C . ALA A 1 187 ? -7.628 6.309 -21.620 1.00 86.75 187 ALA A C 1
ATOM 1435 O O . ALA A 1 187 ? -8.562 6.998 -21.195 1.00 86.75 187 ALA A O 1
ATOM 1436 N N . ALA A 1 188 ? -7.337 5.114 -21.093 1.00 85.69 188 ALA A N 1
ATOM 1437 C CA . ALA A 1 188 ? -8.048 4.576 -19.939 1.00 85.69 188 ALA A CA 1
ATOM 1438 C C . ALA A 1 188 ? -7.829 5.439 -18.687 1.00 85.69 188 ALA A C 1
ATOM 1440 O O . ALA A 1 188 ? -8.805 5.797 -18.031 1.00 85.69 188 ALA A O 1
ATOM 1441 N N . GLN A 1 189 ? -6.588 5.831 -18.387 1.00 83.44 189 GLN A N 1
ATOM 1442 C CA . GLN A 1 189 ? -6.251 6.670 -17.232 1.00 83.44 189 GLN A CA 1
ATOM 1443 C C . GLN A 1 189 ? -6.974 8.018 -17.265 1.00 83.44 189 GLN A C 1
ATOM 1445 O O . GLN A 1 189 ? -7.561 8.411 -16.262 1.00 83.44 189 GLN A O 1
ATOM 1450 N N . ARG A 1 190 ? -7.038 8.681 -18.428 1.00 85.06 190 ARG A N 1
ATOM 1451 C CA . ARG A 1 190 ? -7.779 9.950 -18.591 1.00 85.06 190 ARG A CA 1
ATOM 1452 C C . ARG A 1 190 ? -9.274 9.828 -18.284 1.00 85.06 190 ARG A C 1
ATOM 1454 O O . ARG A 1 190 ? -9.902 10.800 -17.881 1.00 85.06 190 ARG A O 1
ATOM 1461 N N . ARG A 1 191 ? -9.856 8.645 -18.497 1.00 82.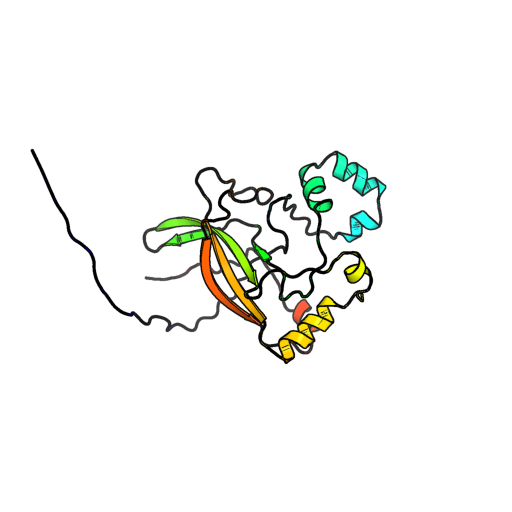38 191 ARG A N 1
ATOM 1462 C CA . ARG A 1 191 ? -11.276 8.356 -18.231 1.00 82.38 191 ARG A CA 1
ATOM 1463 C C . ARG A 1 191 ? -11.522 7.842 -16.812 1.00 82.38 191 ARG A C 1
ATOM 1465 O O . ARG A 1 191 ? -12.657 7.872 -16.338 1.00 82.38 191 ARG A O 1
ATOM 1472 N N . LEU A 1 192 ? -10.489 7.337 -16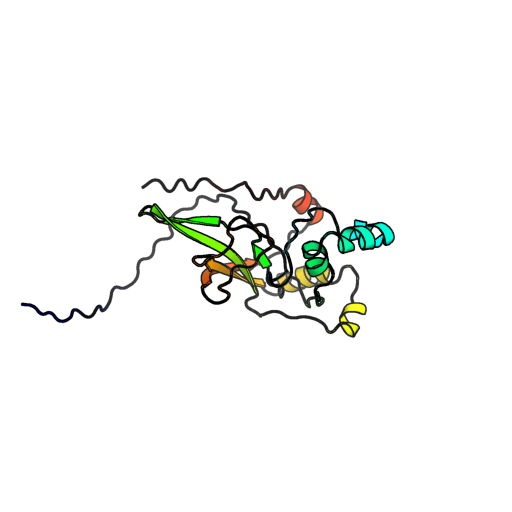.141 1.00 79.75 192 LEU A N 1
ATOM 1473 C CA . LEU A 1 192 ? -10.574 6.811 -14.786 1.00 79.75 192 LEU A CA 1
ATOM 1474 C C . LEU A 1 192 ? -10.499 7.955 -13.775 1.00 79.75 192 LEU A C 1
ATOM 1476 O O . LEU A 1 192 ? -9.434 8.322 -13.294 1.00 79.75 192 LEU A O 1
ATOM 1480 N N . LEU A 1 193 ? -11.663 8.482 -13.402 1.00 74.75 193 LEU A N 1
ATOM 1481 C CA . LEU A 1 193 ? -11.758 9.406 -12.279 1.00 74.75 193 LEU A CA 1
ATOM 1482 C C . LEU A 1 193 ? -11.701 8.640 -10.950 1.00 74.75 193 LEU A C 1
ATOM 1484 O O . LEU A 1 193 ? -12.531 7.760 -10.691 1.00 74.75 193 LEU A O 1
ATOM 1488 N N . PHE A 1 194 ? -10.743 8.997 -10.096 1.00 65.25 194 PHE A N 1
ATOM 1489 C CA . PHE A 1 194 ? -10.638 8.488 -8.734 1.00 65.25 194 PHE A CA 1
ATOM 1490 C C . PHE A 1 194 ? -11.087 9.561 -7.735 1.00 65.25 194 PHE A C 1
ATOM 1492 O O . PHE A 1 194 ? -10.371 10.526 -7.494 1.00 65.25 194 PHE A O 1
ATOM 1499 N N . LEU A 1 195 ? -12.283 9.392 -7.162 1.00 71.12 195 LEU A N 1
ATOM 1500 C CA . LEU A 1 195 ? -12.804 10.250 -6.096 1.00 71.12 195 LEU A CA 1
ATOM 1501 C C . LEU A 1 195 ? -12.833 9.451 -4.785 1.00 71.12 195 LEU A C 1
ATOM 1503 O O . LEU A 1 195 ? -13.607 8.493 -4.700 1.00 71.12 195 LEU A O 1
ATOM 1507 N N . PRO A 1 196 ? -12.022 9.805 -3.774 1.00 62.41 196 PRO A N 1
ATOM 1508 C CA . PRO A 1 196 ? -11.932 9.045 -2.523 1.00 62.41 196 PRO A CA 1
ATOM 1509 C C . PRO A 1 196 ? -13.202 9.143 -1.665 1.00 62.41 196 PRO A C 1
ATOM 1511 O O . PRO A 1 196 ? -13.463 8.278 -0.841 1.00 62.41 196 PRO A O 1
ATOM 1514 N N . ASN A 1 197 ? -14.025 10.170 -1.888 1.00 66.38 197 ASN A N 1
ATOM 1515 C CA . ASN A 1 197 ? -15.295 10.395 -1.198 1.00 66.38 197 ASN A CA 1
ATOM 1516 C C . ASN A 1 197 ? -16.513 9.829 -1.948 1.00 66.38 197 ASN A C 1
ATOM 1518 O O . ASN A 1 197 ? -17.642 9.995 -1.485 1.00 66.38 197 ASN A O 1
ATOM 1522 N N . ALA A 1 198 ? -16.315 9.151 -3.086 1.00 65.19 198 ALA A N 1
ATOM 1523 C CA . ALA A 1 198 ? -17.384 8.474 -3.820 1.00 65.19 198 ALA A CA 1
ATOM 1524 C C . ALA A 1 198 ? -17.779 7.151 -3.137 1.00 65.19 198 ALA A C 1
ATOM 1526 O O . ALA A 1 198 ? -17.813 6.085 -3.756 1.00 65.19 198 ALA A O 1
ATOM 1527 N N . ASN A 1 199 ? -18.076 7.225 -1.842 1.00 59.50 199 ASN A N 1
ATOM 1528 C CA . ASN A 1 199 ? -18.579 6.106 -1.070 1.00 59.50 199 ASN A CA 1
ATOM 1529 C C . ASN A 1 199 ? -20.003 5.821 -1.542 1.00 59.50 199 ASN A C 1
ATOM 1531 O O . ASN A 1 199 ? -20.878 6.686 -1.471 1.00 59.50 199 ASN A O 1
ATOM 1535 N N . SER A 1 200 ? -20.250 4.605 -2.033 1.00 51.81 200 SER A N 1
ATOM 1536 C CA . SER A 1 200 ? -21.625 4.167 -2.268 1.00 51.81 200 SER A CA 1
ATOM 1537 C C . SER A 1 200 ? -22.366 4.265 -0.936 1.00 51.81 200 SER A C 1
ATOM 1539 O O . SER A 1 200 ? -21.919 3.624 0.020 1.00 51.81 200 SER A O 1
ATOM 1541 N N . PRO A 1 201 ? -23.499 4.989 -0.847 1.00 43.34 201 PRO A N 1
ATOM 1542 C CA . PRO A 1 201 ? -24.372 4.858 0.303 1.00 43.34 201 PRO A CA 1
ATOM 1543 C C . PRO A 1 201 ? -24.692 3.373 0.420 1.00 43.34 201 PRO A C 1
ATOM 1545 O O . PRO A 1 201 ? -25.176 2.765 -0.542 1.00 43.34 201 PRO A O 1
ATOM 1548 N N . SER A 1 202 ? -24.361 2.764 1.550 1.00 42.72 202 SER A N 1
ATOM 1549 C CA . SER A 1 202 ? -24.758 1.405 1.890 1.00 42.72 202 SER A CA 1
ATOM 1550 C C . SER A 1 202 ? -26.281 1.372 2.038 1.00 42.72 202 SER A C 1
ATOM 1552 O O . SER A 1 202 ? -26.830 1.338 3.130 1.00 42.72 202 SER A O 1
ATOM 1554 N N . ARG A 1 203 ? -27.014 1.396 0.919 1.00 36.94 203 ARG A N 1
ATOM 1555 C CA . ARG A 1 203 ? -28.432 1.031 0.890 1.00 36.94 203 ARG A CA 1
ATOM 1556 C C . ARG A 1 203 ? -28.534 -0.489 0.842 1.00 36.94 203 ARG A C 1
ATOM 1558 O O . ARG A 1 203 ? -29.000 -1.056 -0.142 1.00 36.94 203 ARG A O 1
ATOM 1565 N N . TRP A 1 204 ? -28.113 -1.135 1.923 1.00 34.84 204 TRP A N 1
ATOM 1566 C CA . TRP A 1 204 ? -28.616 -2.457 2.270 1.00 34.84 204 TRP A CA 1
ATOM 1567 C C . TRP A 1 204 ? -29.980 -2.216 2.912 1.00 34.84 204 TRP A C 1
ATOM 1569 O O . TRP A 1 204 ? -30.081 -1.904 4.094 1.00 34.84 204 TRP A O 1
ATOM 1579 N N . ARG A 1 205 ? -31.034 -2.202 2.090 1.00 32.09 205 ARG A N 1
ATOM 1580 C CA . ARG A 1 205 ? -32.393 -2.265 2.629 1.00 32.09 205 ARG A CA 1
ATOM 1581 C C . ARG A 1 205 ? -32.590 -3.680 3.177 1.00 32.09 205 ARG A C 1
ATOM 1583 O O . ARG A 1 205 ? -32.224 -4.632 2.488 1.00 32.09 205 ARG A O 1
ATOM 1590 N N . ALA A 1 206 ? -33.087 -3.741 4.412 1.00 33.00 206 ALA A N 1
ATOM 1591 C CA . ALA A 1 206 ? -33.591 -4.942 5.068 1.00 33.00 206 ALA A CA 1
ATOM 1592 C C . ALA A 1 206 ? -34.635 -5.667 4.209 1.00 33.00 206 ALA A C 1
ATOM 1594 O O . ALA A 1 206 ? -35.311 -4.976 3.405 1.00 33.00 206 ALA A O 1
#

InterPro domains:
  IPR020835 Catalase superfamily [SSF56634] (52-202)